Protein AF-A0A9E3N3A8-F1 (afdb_monomer_lite)

Radius of gyration: 22.36 Å; chains: 1; bounding box: 55×58×58 Å

Structure (mmCIF, N/CA/C/O backbone):
data_AF-A0A9E3N3A8-F1
#
_entry.id   AF-A0A9E3N3A8-F1
#
loop_
_atom_site.group_PDB
_atom_site.id
_atom_site.type_symbol
_atom_site.label_atom_id
_atom_site.label_alt_id
_atom_site.label_comp_id
_atom_site.label_asym_id
_atom_site.label_entity_id
_atom_site.label_seq_id
_atom_site.pdbx_PDB_ins_code
_atom_site.Cartn_x
_atom_site.Cartn_y
_atom_site.Cartn_z
_atom_site.occupancy
_atom_site.B_iso_or_equiv
_atom_site.auth_seq_id
_atom_site.auth_comp_id
_atom_site.auth_asym_id
_atom_site.auth_atom_id
_atom_site.pdbx_PDB_model_num
ATOM 1 N N . MET A 1 1 ? 21.321 -15.978 -1.046 1.00 50.78 1 MET A N 1
ATOM 2 C CA . MET A 1 1 ? 19.918 -16.018 -1.535 1.00 50.78 1 MET A CA 1
ATOM 3 C C . MET A 1 1 ? 19.845 -15.495 -2.970 1.00 50.78 1 MET A C 1
ATOM 5 O O . MET A 1 1 ? 20.644 -14.638 -3.327 1.00 50.78 1 MET A O 1
ATOM 9 N N . THR A 1 2 ? 18.936 -16.002 -3.807 1.00 72.50 2 THR A N 1
ATOM 10 C CA . THR A 1 2 ? 18.662 -15.438 -5.145 1.00 72.50 2 THR A CA 1
ATOM 11 C C . THR A 1 2 ? 17.901 -14.118 -5.012 1.00 72.50 2 THR A C 1
ATOM 13 O O . THR A 1 2 ? 16.857 -14.091 -4.368 1.00 72.50 2 THR A O 1
ATOM 16 N N . GLN A 1 3 ? 18.419 -13.035 -5.600 1.00 87.31 3 GLN A N 1
ATOM 17 C CA . GLN A 1 3 ? 17.776 -11.713 -5.573 1.00 87.31 3 GLN A CA 1
ATOM 18 C C . GLN A 1 3 ? 16.392 -11.740 -6.235 1.00 87.31 3 GLN A C 1
ATOM 20 O O . GLN A 1 3 ? 16.243 -12.341 -7.303 1.00 87.31 3 GLN A O 1
ATOM 25 N N . LEU A 1 4 ? 15.413 -11.029 -5.662 1.00 93.56 4 LEU A N 1
ATOM 26 C CA . LEU A 1 4 ? 14.095 -10.867 -6.286 1.00 93.56 4 LEU A CA 1
ATOM 27 C C . LEU A 1 4 ? 14.216 -10.031 -7.564 1.00 93.56 4 LEU A C 1
ATOM 29 O O . LEU A 1 4 ? 14.767 -8.925 -7.548 1.00 93.56 4 LEU A O 1
ATOM 33 N N . LYS A 1 5 ? 13.692 -10.547 -8.676 1.00 98.06 5 LYS A N 1
ATOM 34 C CA . LYS A 1 5 ? 13.793 -9.915 -9.995 1.00 98.06 5 LYS A CA 1
ATOM 35 C C . LYS A 1 5 ? 12.576 -9.033 -10.248 1.00 98.06 5 LYS A C 1
ATOM 37 O O . LYS A 1 5 ? 11.506 -9.521 -10.609 1.00 98.06 5 LYS A O 1
ATOM 42 N N . ILE A 1 6 ? 12.730 -7.731 -10.033 1.00 98.50 6 ILE A N 1
ATOM 43 C CA . ILE A 1 6 ? 11.615 -6.783 -10.032 1.00 98.50 6 ILE A CA 1
ATOM 44 C C . ILE A 1 6 ? 11.605 -5.970 -11.325 1.00 98.50 6 ILE A C 1
ATOM 46 O O . ILE A 1 6 ? 12.605 -5.352 -11.692 1.00 98.50 6 ILE A O 1
ATOM 50 N N . ALA A 1 7 ? 10.453 -5.926 -11.987 1.00 98.56 7 ALA A N 1
ATOM 51 C CA . ALA A 1 7 ? 10.147 -4.957 -13.024 1.00 98.56 7 ALA A CA 1
ATOM 52 C C . ALA A 1 7 ? 9.326 -3.781 -12.478 1.00 98.56 7 ALA A C 1
ATOM 54 O O . ALA A 1 7 ? 8.550 -3.924 -11.531 1.00 98.56 7 ALA A O 1
ATOM 55 N N . VAL A 1 8 ? 9.483 -2.610 -13.098 1.00 98.56 8 VAL A N 1
ATOM 56 C CA . VAL A 1 8 ? 8.758 -1.383 -12.732 1.00 98.56 8 VAL A CA 1
ATOM 57 C C . VAL A 1 8 ? 7.950 -0.874 -13.923 1.00 98.56 8 VAL A C 1
ATOM 59 O O . VAL A 1 8 ? 8.525 -0.543 -14.960 1.00 98.56 8 VAL A O 1
ATOM 62 N N . ALA A 1 9 ? 6.629 -0.756 -13.767 1.00 98.00 9 ALA A N 1
ATOM 63 C CA . ALA A 1 9 ? 5.761 -0.088 -14.736 1.00 98.00 9 ALA A CA 1
ATOM 64 C C . ALA A 1 9 ? 5.678 1.424 -14.484 1.00 98.00 9 ALA A C 1
ATOM 66 O O . ALA A 1 9 ? 5.662 1.894 -13.345 1.00 98.00 9 ALA A O 1
ATOM 67 N N . GLY A 1 10 ? 5.628 2.205 -15.568 1.00 95.94 10 GLY A N 1
ATOM 68 C CA . GLY A 1 10 ? 5.712 3.665 -15.500 1.00 95.94 10 GLY A CA 1
ATOM 69 C C . GLY A 1 10 ? 7.098 4.140 -15.066 1.00 95.94 10 GLY A C 1
ATOM 70 O O . GLY A 1 10 ? 7.209 5.105 -14.305 1.00 95.94 10 GLY A O 1
ATOM 71 N N . ALA A 1 11 ? 8.143 3.449 -15.530 1.00 96.69 11 ALA A N 1
ATOM 72 C CA . ALA A 1 11 ? 9.533 3.619 -15.116 1.00 96.69 11 ALA A CA 1
ATOM 73 C C . ALA A 1 11 ? 10.026 5.073 -15.200 1.00 96.69 11 ALA A C 1
ATOM 75 O O . ALA A 1 11 ? 10.707 5.549 -14.292 1.00 96.69 11 ALA A O 1
ATOM 76 N N . SER A 1 12 ? 9.639 5.824 -16.238 1.00 94.81 12 SER A N 1
ATOM 77 C CA . SER A 1 12 ? 10.071 7.220 -16.384 1.00 94.81 12 SER A CA 1
ATOM 78 C C . SER A 1 12 ? 9.296 8.210 -15.503 1.00 94.81 12 SER A C 1
ATOM 80 O O . SER A 1 12 ? 9.700 9.373 -15.376 1.00 94.81 12 SER A O 1
ATOM 82 N N . GLY A 1 13 ? 8.196 7.766 -14.887 1.00 91.56 13 GLY A N 1
ATOM 83 C CA . GLY A 1 13 ? 7.333 8.557 -14.020 1.00 91.56 13 GLY A CA 1
ATOM 84 C C . GLY A 1 13 ? 7.936 8.840 -12.641 1.00 91.56 13 GLY A C 1
ATOM 85 O O . GLY A 1 13 ? 8.972 8.310 -12.252 1.00 91.56 13 GLY A O 1
ATOM 86 N N . ARG A 1 14 ? 7.253 9.685 -11.856 1.00 88.44 14 ARG A N 1
ATOM 87 C CA . ARG A 1 14 ? 7.725 10.096 -10.518 1.00 88.44 14 ARG A CA 1
ATOM 88 C C . ARG A 1 14 ? 7.905 8.913 -9.565 1.00 88.44 14 ARG A C 1
ATOM 90 O O . ARG A 1 14 ? 8.910 8.869 -8.874 1.00 88.44 14 ARG A O 1
ATOM 97 N N . MET A 1 15 ? 6.942 7.988 -9.520 1.00 89.75 15 MET A N 1
ATOM 98 C CA . MET A 1 15 ? 7.052 6.781 -8.692 1.00 89.75 15 MET A CA 1
ATOM 99 C C . MET A 1 15 ? 8.038 5.770 -9.275 1.00 89.75 15 MET A C 1
ATOM 101 O O . MET A 1 15 ? 8.838 5.233 -8.518 1.00 89.75 15 MET A O 1
ATOM 105 N N . GLY A 1 16 ? 8.039 5.570 -10.598 1.00 94.69 16 GLY A N 1
ATOM 106 C CA . GLY A 1 16 ? 8.956 4.641 -11.261 1.00 94.69 16 GLY A CA 1
ATOM 107 C C . GLY A 1 16 ? 10.425 4.937 -10.955 1.00 94.69 16 GLY A C 1
ATOM 108 O O . GLY A 1 16 ? 11.158 4.046 -10.543 1.00 94.69 16 GLY A O 1
ATOM 109 N N . ARG A 1 17 ? 10.825 6.211 -11.021 1.00 94.56 17 ARG A N 1
ATOM 110 C CA . ARG A 1 17 ? 12.183 6.653 -10.663 1.00 94.56 17 ARG A CA 1
ATOM 111 C C . ARG A 1 17 ? 12.557 6.339 -9.212 1.00 94.56 17 ARG A C 1
ATOM 113 O O . ARG A 1 17 ? 13.635 5.815 -8.965 1.00 94.56 17 ARG A O 1
ATOM 120 N N . MET A 1 18 ? 11.652 6.602 -8.267 1.00 91.06 18 MET A N 1
ATOM 121 C CA . MET A 1 18 ? 11.883 6.302 -6.845 1.00 91.06 18 MET A CA 1
ATOM 122 C C . MET A 1 18 ? 12.000 4.796 -6.594 1.00 91.06 18 MET A C 1
ATOM 124 O O . MET A 1 18 ? 12.796 4.372 -5.763 1.00 91.06 18 MET A O 1
ATOM 128 N N . LEU A 1 19 ? 11.218 3.983 -7.310 1.00 95.25 19 LEU A N 1
ATOM 129 C CA . LEU A 1 19 ? 11.307 2.525 -7.241 1.00 95.25 19 LEU A CA 1
ATOM 130 C C . LEU A 1 19 ? 12.643 2.027 -7.790 1.00 95.25 19 LEU A C 1
ATOM 132 O O . LEU A 1 19 ? 13.279 1.202 -7.149 1.00 95.25 19 LEU A O 1
ATOM 136 N N . ILE A 1 20 ? 13.095 2.558 -8.928 1.00 96.44 20 ILE A N 1
ATOM 137 C CA . ILE A 1 20 ? 14.390 2.204 -9.525 1.00 96.44 20 ILE A CA 1
ATOM 138 C C . ILE A 1 20 ? 15.541 2.541 -8.569 1.00 96.44 20 ILE A C 1
ATOM 140 O O . ILE A 1 20 ? 16.404 1.696 -8.344 1.00 96.44 20 ILE A O 1
ATOM 144 N N . GLU A 1 21 ? 15.531 3.725 -7.952 1.00 91.81 21 GLU A N 1
ATOM 145 C CA . GLU A 1 21 ? 16.520 4.097 -6.930 1.00 91.81 21 GLU A CA 1
ATOM 146 C C . GLU A 1 21 ? 16.463 3.172 -5.706 1.00 91.81 21 GLU A C 1
ATOM 148 O O . GLU A 1 21 ? 17.500 2.721 -5.223 1.00 91.81 21 GLU A O 1
ATOM 153 N N . ALA A 1 22 ? 15.261 2.849 -5.216 1.00 86.75 22 ALA A N 1
ATOM 154 C CA . ALA A 1 22 ? 15.091 1.966 -4.065 1.00 86.75 22 ALA A CA 1
ATOM 155 C C . ALA A 1 22 ? 15.568 0.532 -4.350 1.00 86.75 22 ALA A C 1
ATOM 157 O O . ALA A 1 22 ? 16.184 -0.081 -3.481 1.00 86.75 22 ALA A O 1
ATOM 158 N N . ILE A 1 23 ? 15.312 0.018 -5.558 1.00 93.75 23 ILE A N 1
ATOM 159 C CA . ILE A 1 23 ? 15.795 -1.287 -6.023 1.00 93.75 23 ILE A CA 1
ATOM 160 C C . ILE A 1 23 ? 17.323 -1.276 -6.115 1.00 93.75 23 ILE A C 1
ATOM 162 O O . ILE A 1 23 ? 17.963 -2.189 -5.610 1.00 93.75 23 ILE A O 1
ATOM 166 N N . ALA A 1 24 ? 17.919 -0.231 -6.699 1.00 90.94 24 ALA A N 1
ATOM 167 C CA . ALA A 1 24 ? 19.374 -0.109 -6.806 1.00 90.94 24 ALA A CA 1
ATOM 168 C C . ALA A 1 24 ? 20.076 -0.043 -5.435 1.00 90.94 24 ALA A C 1
ATOM 170 O O . ALA A 1 24 ? 21.212 -0.490 -5.299 1.00 90.94 24 ALA A O 1
ATOM 171 N N . ALA A 1 25 ? 19.402 0.498 -4.417 1.00 84.88 25 ALA A N 1
ATOM 172 C CA . ALA A 1 25 ? 19.915 0.606 -3.053 1.00 84.88 25 ALA A CA 1
ATOM 173 C C . ALA A 1 25 ? 19.667 -0.642 -2.177 1.00 84.88 25 ALA A C 1
ATOM 175 O O . ALA A 1 25 ? 20.071 -0.659 -1.011 1.00 84.88 25 ALA A O 1
ATOM 176 N N . ALA A 1 26 ? 18.973 -1.667 -2.679 1.00 78.06 26 ALA A N 1
ATOM 177 C CA . ALA A 1 26 ? 18.597 -2.847 -1.906 1.00 78.06 26 ALA A CA 1
ATOM 178 C C . ALA A 1 26 ? 19.354 -4.098 -2.404 1.00 78.06 26 ALA A C 1
ATOM 180 O O . ALA A 1 26 ? 19.236 -4.455 -3.571 1.00 78.06 26 ALA A O 1
ATOM 181 N N . PRO A 1 27 ? 20.136 -4.781 -1.543 1.00 81.62 27 PRO A N 1
ATOM 182 C CA . PRO A 1 27 ? 21.031 -5.864 -1.973 1.00 81.62 27 PRO A CA 1
ATOM 183 C C . PRO A 1 27 ? 20.304 -7.173 -2.312 1.00 81.62 27 PRO A C 1
ATOM 185 O O . PRO A 1 27 ? 20.856 -8.034 -2.992 1.00 81.62 27 PRO A O 1
ATOM 188 N N . ASP A 1 28 ? 19.076 -7.336 -1.832 1.00 79.19 28 ASP A N 1
ATOM 189 C CA . ASP A 1 28 ? 18.259 -8.546 -1.928 1.00 79.19 28 ASP A CA 1
ATOM 190 C C . ASP A 1 28 ? 17.298 -8.543 -3.130 1.00 79.19 28 ASP A C 1
ATOM 192 O O . ASP A 1 28 ? 16.595 -9.522 -3.384 1.00 79.19 28 ASP A O 1
ATOM 196 N N . VAL A 1 29 ? 17.287 -7.458 -3.904 1.00 91.06 29 VAL A N 1
ATOM 197 C CA . VAL A 1 29 ? 16.459 -7.290 -5.100 1.00 91.06 29 VAL A CA 1
ATOM 198 C C . VAL A 1 29 ? 17.313 -6.774 -6.255 1.00 91.06 29 VAL A C 1
ATOM 200 O O . VAL A 1 29 ? 18.379 -6.200 -6.052 1.00 91.06 29 VAL A O 1
ATOM 203 N N . ARG A 1 30 ? 16.847 -6.955 -7.490 1.00 96.12 30 ARG A N 1
ATOM 204 C CA . ARG A 1 30 ? 17.456 -6.328 -8.667 1.00 96.12 30 ARG A CA 1
ATOM 205 C C . ARG A 1 30 ? 16.409 -5.868 -9.660 1.00 96.12 30 ARG A C 1
ATOM 207 O O . ARG A 1 30 ? 15.344 -6.475 -9.781 1.00 96.12 30 ARG A O 1
ATOM 214 N N . LEU A 1 31 ? 16.745 -4.824 -10.414 1.00 98.06 31 LEU A N 1
ATOM 215 C CA . LEU A 1 31 ? 15.921 -4.373 -11.526 1.00 98.06 31 LEU A CA 1
ATOM 216 C C . LEU A 1 31 ? 16.082 -5.379 -12.671 1.00 98.06 31 LEU A C 1
ATOM 218 O O . LEU A 1 31 ? 17.182 -5.571 -13.183 1.00 98.06 31 LEU A O 1
ATOM 222 N N . ALA A 1 32 ? 14.996 -6.048 -13.035 1.00 98.00 32 ALA A N 1
ATOM 223 C CA . ALA A 1 32 ? 14.958 -7.031 -14.116 1.00 98.00 32 ALA A CA 1
ATOM 224 C C . ALA A 1 32 ? 14.217 -6.514 -15.354 1.00 98.00 32 ALA A C 1
ATOM 226 O O . ALA A 1 32 ? 14.394 -7.042 -16.448 1.00 98.00 32 ALA A O 1
ATOM 227 N N . GLY A 1 33 ? 13.411 -5.465 -15.186 1.00 98.25 33 GLY A N 1
ATOM 228 C CA . GLY A 1 33 ? 12.572 -4.920 -16.240 1.00 98.25 33 GLY A CA 1
ATOM 229 C C . GLY A 1 33 ? 12.142 -3.485 -15.968 1.00 98.25 33 GLY A C 1
ATOM 230 O O . GLY A 1 33 ? 12.022 -3.054 -14.821 1.00 98.25 33 GLY A O 1
ATOM 231 N N . ALA A 1 34 ? 11.896 -2.726 -17.028 1.00 98.38 34 ALA A N 1
ATOM 232 C CA . ALA A 1 34 ? 11.365 -1.375 -16.932 1.00 98.38 34 ALA A CA 1
ATOM 233 C C . ALA A 1 34 ? 10.379 -1.148 -18.076 1.00 98.38 34 ALA A C 1
ATOM 235 O O . ALA A 1 34 ? 10.730 -1.315 -19.244 1.00 98.38 34 ALA A O 1
ATOM 236 N N . LEU A 1 35 ? 9.152 -0.769 -17.731 1.00 98.44 35 LEU A N 1
ATOM 237 C CA . LEU A 1 35 ? 8.061 -0.563 -18.673 1.00 98.44 35 LEU A CA 1
ATOM 238 C C . LEU A 1 35 ? 7.601 0.892 -18.673 1.00 98.44 35 LEU A C 1
ATOM 240 O O . LEU A 1 35 ? 7.482 1.530 -17.624 1.00 98.44 35 LEU A O 1
ATOM 244 N N . ASP A 1 36 ? 7.273 1.404 -19.850 1.00 97.38 36 ASP A N 1
ATOM 245 C CA . ASP A 1 36 ? 6.537 2.651 -20.016 1.00 97.38 36 ASP A CA 1
ATOM 246 C C . ASP A 1 36 ? 5.582 2.556 -21.211 1.00 97.38 36 ASP A C 1
ATOM 248 O O . ASP A 1 36 ? 5.650 1.626 -22.012 1.00 97.38 36 ASP A O 1
ATOM 252 N N . ARG A 1 37 ? 4.668 3.519 -21.338 1.00 94.38 37 ARG A N 1
ATOM 253 C CA . ARG A 1 37 ? 3.693 3.519 -22.434 1.00 94.38 37 ARG A CA 1
ATOM 254 C C . ARG A 1 37 ? 4.381 3.674 -23.791 1.00 94.38 37 ARG A C 1
ATOM 256 O O . ARG A 1 37 ? 5.370 4.402 -23.922 1.00 94.38 37 ARG A O 1
ATOM 263 N N . GLU A 1 38 ? 3.792 3.073 -24.819 1.00 94.00 38 GLU A N 1
ATOM 264 C CA . GLU A 1 38 ? 4.230 3.275 -26.197 1.00 94.00 38 GLU A CA 1
ATOM 265 C C . GLU A 1 38 ? 4.267 4.774 -26.557 1.00 94.00 38 GLU A C 1
ATOM 267 O O . GLU A 1 38 ? 3.422 5.571 -26.133 1.00 94.00 38 GLU A O 1
ATOM 272 N N . GLY A 1 39 ? 5.301 5.176 -27.299 1.00 92.81 39 GLY A N 1
ATOM 273 C CA . GLY A 1 39 ? 5.532 6.571 -27.680 1.00 92.81 39 GLY A CA 1
ATOM 274 C C . GLY A 1 39 ? 6.090 7.465 -26.565 1.00 92.81 39 GLY A C 1
ATOM 275 O O . GLY A 1 39 ? 6.268 8.663 -26.789 1.00 92.81 39 GLY A O 1
ATOM 276 N N . ASN A 1 40 ? 6.388 6.933 -25.372 1.00 93.94 40 ASN A N 1
ATOM 277 C CA . ASN A 1 40 ? 7.134 7.682 -24.363 1.00 93.94 40 ASN A CA 1
ATOM 278 C C . ASN A 1 40 ? 8.570 7.977 -24.874 1.00 93.94 40 ASN A C 1
ATOM 280 O O . ASN A 1 40 ? 9.245 7.066 -25.350 1.00 93.94 40 ASN A O 1
ATOM 284 N N . PRO A 1 41 ? 9.076 9.223 -24.778 1.00 95.94 41 PRO A N 1
ATOM 285 C CA . PRO A 1 41 ? 10.412 9.581 -25.273 1.00 95.94 41 PRO A CA 1
ATOM 286 C C . PRO A 1 41 ? 11.570 8.861 -24.565 1.00 95.94 41 PRO A C 1
ATOM 288 O O . PRO A 1 41 ? 12.691 8.896 -25.060 1.00 95.94 41 PRO A O 1
ATOM 291 N N . PHE A 1 42 ? 11.319 8.236 -23.412 1.00 95.88 42 PHE A N 1
ATOM 292 C CA . PHE A 1 42 ? 12.311 7.467 -22.665 1.00 95.88 42 PHE A CA 1
ATOM 293 C C . PHE A 1 42 ? 12.386 5.989 -23.092 1.00 95.88 42 PHE A C 1
ATOM 295 O O . PHE A 1 42 ? 13.279 5.282 -22.623 1.00 95.88 42 PHE A O 1
ATOM 302 N N . ILE A 1 43 ? 11.513 5.501 -23.986 1.00 97.69 43 ILE A N 1
ATOM 303 C CA . ILE A 1 43 ? 11.648 4.145 -24.545 1.00 97.69 43 ILE A CA 1
ATOM 304 C C . ILE A 1 43 ? 13.018 3.997 -25.225 1.00 97.69 43 ILE A C 1
ATOM 306 O O . ILE A 1 43 ? 13.436 4.858 -25.998 1.00 97.69 43 ILE A O 1
ATOM 310 N N . GLY A 1 44 ? 13.723 2.902 -24.933 1.00 96.69 44 GLY A N 1
ATOM 311 C CA . GLY A 1 44 ? 15.068 2.635 -25.451 1.00 96.69 44 GLY A CA 1
ATOM 312 C C . GLY A 1 44 ? 16.209 3.259 -24.639 1.00 96.69 44 GLY A C 1
ATOM 313 O O . GLY A 1 44 ? 17.370 2.957 -24.909 1.00 96.69 44 GLY A O 1
ATOM 314 N N . SER A 1 45 ? 15.910 4.090 -23.635 1.00 96.81 45 SER A N 1
ATOM 315 C CA . SER A 1 45 ? 16.912 4.602 -22.691 1.00 96.81 45 SER A CA 1
ATOM 316 C C . SER A 1 45 ? 17.122 3.654 -21.503 1.00 96.81 45 SER A C 1
ATOM 318 O O . SER A 1 45 ? 16.254 2.834 -21.199 1.00 96.81 45 SER A O 1
ATOM 320 N N . ASP A 1 46 ? 18.278 3.750 -20.839 1.00 97.94 46 ASP A N 1
ATOM 321 C CA . ASP A 1 46 ? 18.540 3.013 -19.595 1.00 97.94 46 ASP A CA 1
ATOM 322 C C . ASP A 1 46 ? 17.647 3.544 -18.464 1.00 97.94 46 ASP A C 1
ATOM 324 O O . ASP A 1 46 ? 17.509 4.758 -18.283 1.00 97.94 46 ASP A O 1
ATOM 328 N N . ALA A 1 47 ? 17.059 2.635 -17.689 1.00 96.94 47 ALA A N 1
ATOM 329 C CA . ALA A 1 47 ? 16.128 2.956 -16.618 1.00 96.94 47 ALA A CA 1
ATOM 330 C C . ALA A 1 47 ? 16.747 3.837 -15.517 1.00 96.94 47 ALA A C 1
ATOM 332 O O . ALA A 1 47 ? 16.028 4.624 -14.909 1.00 96.94 47 ALA A O 1
ATOM 333 N N . GLY A 1 48 ? 18.062 3.766 -15.289 1.00 95.25 48 GLY A N 1
ATOM 334 C CA . GLY A 1 48 ? 18.793 4.606 -14.332 1.00 95.25 48 GLY A CA 1
ATOM 335 C C . GLY A 1 48 ? 19.342 5.908 -14.911 1.00 95.25 48 GLY A C 1
ATOM 336 O O . GLY A 1 48 ? 19.883 6.725 -14.166 1.00 95.25 48 GLY A O 1
ATOM 337 N N . ALA A 1 49 ? 19.198 6.160 -16.218 1.00 94.38 49 ALA A N 1
ATOM 338 C CA . ALA A 1 49 ? 19.851 7.301 -16.863 1.00 94.38 49 ALA A CA 1
ATOM 339 C C . ALA A 1 49 ? 19.456 8.654 -16.241 1.00 94.38 49 ALA A C 1
ATOM 341 O O . ALA A 1 49 ? 20.253 9.592 -16.228 1.00 94.38 49 ALA A O 1
ATOM 342 N N . PHE A 1 50 ? 18.245 8.760 -15.682 1.00 92.38 50 PHE A N 1
ATOM 343 C CA . PHE A 1 50 ? 17.764 9.976 -15.020 1.00 92.38 50 PHE A CA 1
ATOM 344 C C . PHE A 1 50 ? 18.553 10.341 -13.750 1.00 92.38 50 PHE A C 1
ATOM 346 O O . PHE A 1 50 ? 18.574 11.517 -13.388 1.00 92.38 50 PHE A O 1
ATOM 353 N N . SER A 1 51 ? 19.169 9.362 -13.079 1.00 89.44 51 SER A N 1
ATOM 354 C CA . SER A 1 51 ? 20.000 9.547 -11.882 1.00 89.44 51 SER A CA 1
ATOM 355 C C . SER A 1 51 ? 21.500 9.516 -12.204 1.00 89.44 51 SER A C 1
ATOM 357 O O . SER A 1 51 ? 22.333 9.553 -11.301 1.00 89.44 51 SER A O 1
ATOM 359 N N . GLY A 1 52 ? 21.862 9.465 -13.493 1.00 90.56 52 GLY A N 1
ATOM 360 C CA . GLY A 1 52 ? 23.250 9.343 -13.939 1.00 90.56 52 GLY A CA 1
ATOM 361 C C . GLY A 1 52 ? 23.857 7.958 -13.693 1.00 90.56 52 GLY A C 1
ATOM 362 O O . GLY A 1 52 ? 25.078 7.821 -13.734 1.00 90.56 52 GLY A O 1
ATOM 363 N N . GLN A 1 53 ? 23.027 6.944 -13.438 1.00 88.31 53 GLN A N 1
ATOM 364 C CA . GLN A 1 53 ? 23.451 5.559 -13.243 1.00 88.31 53 GLN A CA 1
ATOM 365 C C . GLN A 1 53 ? 23.087 4.709 -14.464 1.00 88.31 53 GLN A C 1
ATOM 367 O O . GLN A 1 53 ? 22.116 4.988 -15.164 1.00 88.31 53 GLN A O 1
ATOM 372 N N . LEU A 1 54 ? 23.868 3.662 -14.726 1.00 91.75 54 LEU A N 1
ATOM 373 C CA . LEU A 1 54 ? 23.529 2.646 -15.720 1.00 91.75 54 LEU A CA 1
ATOM 374 C C . LEU A 1 54 ? 23.081 1.389 -14.989 1.00 91.75 54 LEU A C 1
ATOM 376 O O . LEU A 1 54 ? 23.868 0.765 -14.280 1.00 91.75 54 LEU A O 1
ATOM 380 N N . THR A 1 55 ? 21.813 1.040 -15.164 1.00 93.94 55 THR A N 1
ATOM 381 C CA . THR A 1 55 ? 21.219 -0.177 -14.598 1.00 93.94 55 THR A CA 1
ATOM 382 C C . THR A 1 55 ? 21.443 -1.390 -15.496 1.00 93.94 55 THR A C 1
ATOM 384 O O . THR A 1 55 ? 21.347 -2.521 -15.030 1.00 93.94 55 THR A O 1
ATOM 387 N N . GLY A 1 56 ? 21.717 -1.167 -16.787 1.00 95.50 56 GLY A N 1
ATOM 388 C CA . GLY A 1 56 ? 21.736 -2.213 -17.808 1.00 95.50 56 GLY A CA 1
ATOM 389 C C . GLY A 1 56 ? 20.337 -2.652 -18.249 1.00 95.50 56 GLY A C 1
ATOM 390 O O . GLY A 1 56 ? 20.219 -3.517 -19.116 1.00 95.50 56 GLY A O 1
ATOM 391 N N . VAL A 1 57 ? 19.279 -2.054 -17.692 1.00 97.69 57 VAL A N 1
ATOM 392 C CA . VAL A 1 57 ? 17.883 -2.343 -18.023 1.00 97.69 57 VAL A CA 1
ATOM 393 C C . VAL A 1 57 ? 17.344 -1.223 -18.899 1.00 97.69 57 VAL A C 1
ATOM 395 O O . VAL A 1 57 ? 17.299 -0.061 -18.500 1.00 97.69 57 VAL A O 1
ATOM 398 N N . VAL A 1 58 ? 16.919 -1.573 -20.109 1.00 97.94 58 VAL A N 1
ATOM 399 C CA . VAL A 1 58 ? 16.361 -0.623 -21.076 1.00 97.94 58 VAL A CA 1
ATOM 400 C C . VAL A 1 58 ? 14.854 -0.513 -20.876 1.00 97.94 58 VAL A C 1
ATOM 402 O O . VAL A 1 58 ? 14.176 -1.534 -20.789 1.00 97.94 58 VAL A O 1
ATOM 405 N N . ILE A 1 59 ? 14.322 0.709 -20.869 1.00 98.25 59 ILE A N 1
ATOM 406 C CA . ILE A 1 59 ? 12.878 0.948 -20.789 1.00 98.25 59 ILE A CA 1
ATOM 407 C C . ILE A 1 59 ? 12.200 0.453 -22.078 1.00 98.25 59 ILE A C 1
ATOM 409 O O . ILE A 1 59 ? 12.520 0.919 -23.176 1.00 98.25 59 ILE A O 1
ATOM 413 N N . GLN A 1 60 ? 11.248 -0.470 -21.934 1.00 98.25 60 GLN A N 1
ATOM 414 C CA . GLN A 1 60 ? 10.470 -1.081 -23.016 1.00 98.25 60 GLN A CA 1
ATOM 415 C C . GLN A 1 60 ? 9.003 -0.637 -22.969 1.00 98.25 60 GLN A C 1
ATOM 417 O O . GLN A 1 60 ? 8.489 -0.267 -21.919 1.00 98.25 60 GLN A O 1
ATOM 422 N N . SER A 1 61 ? 8.312 -0.709 -24.106 1.00 96.94 61 SER A N 1
ATOM 423 C CA . SER A 1 61 ? 6.841 -0.645 -24.165 1.00 96.94 61 SER A CA 1
ATOM 424 C C . SER A 1 61 ? 6.196 -2.009 -24.414 1.00 96.94 61 SER A C 1
ATOM 426 O O . SER A 1 61 ? 4.981 -2.143 -24.360 1.00 96.94 61 SER A O 1
ATOM 428 N N . ASP A 1 62 ? 7.016 -3.009 -24.723 1.00 97.44 62 ASP A N 1
ATOM 429 C CA . ASP A 1 62 ? 6.622 -4.372 -25.047 1.00 97.44 62 ASP A CA 1
ATOM 430 C C . ASP A 1 62 ? 6.762 -5.247 -23.795 1.00 97.44 62 ASP A C 1
ATOM 432 O O . ASP A 1 62 ? 7.824 -5.247 -23.162 1.00 97.44 62 ASP A O 1
ATOM 436 N N . LEU A 1 63 ? 5.687 -5.946 -23.414 1.00 97.81 63 LEU A N 1
ATOM 437 C CA . LEU A 1 63 ? 5.646 -6.735 -22.179 1.00 97.81 63 LEU A CA 1
ATOM 438 C C . LEU A 1 63 ? 6.573 -7.948 -22.242 1.00 97.81 63 LEU A C 1
ATOM 440 O O . LEU A 1 63 ? 7.277 -8.200 -21.266 1.00 97.81 63 LEU A O 1
ATOM 444 N N . ASP A 1 64 ? 6.648 -8.628 -23.391 1.00 97.56 64 ASP A N 1
ATOM 445 C CA . ASP A 1 64 ? 7.527 -9.787 -23.576 1.00 97.56 64 ASP A CA 1
ATOM 446 C C . ASP A 1 64 ? 8.988 -9.407 -23.319 1.00 97.56 64 ASP A C 1
ATOM 448 O O . ASP A 1 64 ? 9.712 -10.121 -22.629 1.00 97.56 64 ASP A O 1
ATOM 452 N N . LYS A 1 65 ? 9.426 -8.244 -23.812 1.00 96.75 65 LYS A N 1
ATOM 453 C CA . LYS A 1 65 ? 10.784 -7.731 -23.574 1.00 96.75 65 LYS A CA 1
ATOM 454 C C . LYS A 1 65 ? 10.964 -7.160 -22.176 1.00 96.75 65 LYS A C 1
ATOM 456 O O . LYS A 1 65 ? 11.997 -7.392 -21.553 1.00 96.75 65 LYS A O 1
ATOM 461 N N . GLY A 1 66 ? 10.007 -6.363 -21.709 1.00 96.31 66 GLY A N 1
ATOM 462 C CA . GLY A 1 66 ? 10.114 -5.640 -20.445 1.00 96.31 66 GLY A CA 1
ATOM 463 C C . GLY A 1 66 ? 9.970 -6.531 -19.214 1.00 96.31 66 GLY A C 1
ATOM 464 O O . GLY A 1 66 ? 10.415 -6.128 -18.144 1.00 96.31 66 GLY A O 1
ATOM 465 N N . LEU A 1 67 ? 9.381 -7.722 -19.358 1.00 97.94 67 LEU A N 1
ATOM 466 C CA . LEU A 1 67 ? 9.134 -8.673 -18.271 1.00 97.94 67 LEU A CA 1
ATOM 467 C C . LEU A 1 67 ? 9.842 -10.023 -18.461 1.00 97.94 67 LEU A C 1
ATOM 469 O O . LEU A 1 67 ? 9.654 -10.910 -17.636 1.00 97.94 67 LEU A O 1
ATOM 473 N N . ALA A 1 68 ? 10.680 -10.177 -19.495 1.00 95.75 68 ALA A N 1
ATOM 474 C CA . ALA A 1 68 ? 11.329 -11.444 -19.862 1.00 95.75 68 ALA A CA 1
ATOM 475 C C . ALA A 1 68 ? 12.043 -12.166 -18.702 1.00 95.75 68 ALA A C 1
ATOM 477 O O . ALA A 1 68 ? 12.094 -13.393 -18.675 1.00 95.75 68 ALA A O 1
ATOM 478 N N . ASP A 1 69 ? 12.625 -11.406 -17.771 1.00 95.81 69 ASP A N 1
ATOM 479 C CA . ASP A 1 69 ? 13.381 -11.924 -16.623 1.00 95.81 69 ASP A CA 1
ATOM 480 C C . ASP A 1 69 ? 12.771 -11.503 -15.272 1.00 95.81 69 ASP A C 1
ATOM 482 O O . ASP A 1 69 ? 13.412 -11.631 -14.231 1.00 95.81 69 ASP A O 1
ATOM 486 N N . ALA A 1 70 ? 11.547 -10.972 -15.263 1.00 98.00 70 ALA A N 1
ATOM 487 C CA . ALA A 1 70 ? 10.911 -10.462 -14.054 1.00 98.00 70 ALA A CA 1
ATOM 488 C C . ALA A 1 70 ? 10.082 -11.543 -13.347 1.00 98.00 70 ALA A C 1
ATOM 490 O O . ALA A 1 70 ? 9.257 -12.202 -13.971 1.00 98.00 70 ALA A O 1
ATOM 491 N N . ASP A 1 71 ? 10.250 -11.661 -12.029 1.00 97.94 71 ASP A N 1
ATOM 492 C CA . ASP A 1 71 ? 9.367 -12.466 -11.169 1.00 97.94 71 ASP A CA 1
ATOM 493 C C . ASP A 1 71 ? 8.251 -11.599 -10.558 1.00 97.94 71 ASP A C 1
ATOM 495 O O . ASP A 1 71 ? 7.195 -12.103 -10.172 1.00 97.94 71 ASP A O 1
ATOM 499 N N . TYR A 1 72 ? 8.478 -10.281 -10.483 1.00 98.62 72 TYR A N 1
ATOM 500 C CA . TYR A 1 72 ? 7.559 -9.305 -9.902 1.00 98.62 72 TYR A CA 1
ATOM 501 C C . TYR A 1 72 ? 7.374 -8.104 -10.819 1.00 98.62 72 TYR A C 1
ATOM 503 O O . TYR A 1 72 ? 8.329 -7.646 -11.445 1.00 98.62 72 TYR A O 1
ATOM 511 N N . LEU A 1 73 ? 6.181 -7.518 -10.802 1.00 98.62 73 LEU A N 1
ATOM 512 C CA . LEU A 1 73 ? 5.901 -6.211 -11.382 1.00 98.62 73 LEU A CA 1
ATOM 513 C C . LEU A 1 73 ? 5.352 -5.262 -10.313 1.00 98.62 73 LEU A C 1
ATOM 515 O O . LEU A 1 73 ? 4.300 -5.516 -9.727 1.00 98.62 73 LEU A O 1
ATOM 519 N N . ILE A 1 74 ? 6.047 -4.146 -10.088 1.00 98.50 74 ILE A N 1
ATOM 520 C CA . ILE A 1 74 ? 5.534 -3.028 -9.293 1.00 98.50 74 ILE A CA 1
ATOM 521 C C . ILE A 1 74 ? 4.881 -2.014 -10.237 1.00 98.50 74 ILE A C 1
ATOM 523 O O . ILE A 1 74 ? 5.538 -1.480 -11.135 1.00 98.50 74 ILE A O 1
ATOM 527 N N . ASP A 1 75 ? 3.598 -1.727 -10.016 1.00 97.44 75 ASP A N 1
ATOM 528 C CA . ASP A 1 75 ? 2.777 -0.908 -10.906 1.00 97.44 75 ASP A CA 1
ATOM 529 C C . ASP A 1 75 ? 2.117 0.276 -10.178 1.00 97.44 75 ASP A C 1
ATOM 531 O O . ASP A 1 75 ? 1.234 0.113 -9.335 1.00 97.44 75 ASP A O 1
ATOM 535 N N . PHE A 1 76 ? 2.556 1.486 -10.543 1.00 92.50 76 PHE A N 1
ATOM 536 C CA . PHE A 1 76 ? 1.981 2.773 -10.134 1.00 92.50 76 PHE A CA 1
ATOM 537 C C . PHE A 1 76 ? 1.643 3.619 -11.368 1.00 92.50 76 PHE A C 1
ATOM 539 O O . PHE A 1 76 ? 2.150 4.735 -11.542 1.00 92.50 76 PHE A O 1
ATOM 546 N N . THR A 1 77 ? 0.830 3.066 -12.264 1.00 92.62 77 THR A N 1
ATOM 547 C CA . THR A 1 77 ? 0.460 3.703 -13.530 1.00 92.62 77 THR A CA 1
ATOM 548 C C . THR A 1 77 ? -0.973 4.240 -13.512 1.00 92.62 77 THR A C 1
ATOM 550 O O . THR A 1 77 ? -1.269 5.210 -12.810 1.00 92.62 77 THR A O 1
ATOM 553 N N . ARG A 1 78 ? -1.850 3.677 -14.343 1.00 91.44 78 ARG A N 1
ATOM 554 C CA . ARG A 1 78 ? -3.255 4.047 -14.516 1.00 91.44 78 ARG A CA 1
ATOM 555 C C . ARG A 1 78 ? -4.087 2.775 -14.647 1.00 91.44 78 ARG A C 1
ATOM 557 O O . ARG A 1 78 ? -3.539 1.785 -15.136 1.00 91.44 78 ARG A O 1
ATOM 564 N N . PRO A 1 79 ? -5.376 2.794 -14.262 1.00 92.81 79 PRO A N 1
ATOM 565 C CA . PRO A 1 79 ? -6.214 1.600 -14.272 1.00 92.81 79 PRO A CA 1
ATOM 566 C C . PRO A 1 79 ? -6.153 0.816 -15.585 1.00 92.81 79 PRO A C 1
ATOM 568 O O . PRO A 1 79 ? -5.928 -0.389 -15.568 1.00 92.81 79 PRO A O 1
ATOM 571 N N . GLU A 1 80 ? -6.253 1.501 -16.724 1.00 93.19 80 GLU A N 1
ATOM 572 C CA . GLU A 1 80 ? -6.212 0.884 -18.049 1.00 93.19 80 GLU A CA 1
ATOM 573 C C . GLU A 1 80 ? -4.885 0.168 -18.350 1.00 93.19 80 GLU A C 1
ATOM 575 O O . GLU A 1 80 ? -4.888 -0.925 -18.911 1.00 93.19 80 GLU A O 1
ATOM 580 N N . GLY A 1 81 ? -3.755 0.750 -17.936 1.00 94.94 81 GLY A N 1
ATOM 581 C CA . GLY A 1 81 ? -2.433 0.144 -18.107 1.00 94.94 81 GLY A CA 1
ATOM 582 C C . GLY A 1 81 ? -2.245 -1.047 -17.175 1.00 94.94 81 GLY A C 1
ATOM 583 O O . GLY A 1 81 ? -1.827 -2.116 -17.612 1.00 94.94 81 GLY A O 1
ATOM 584 N N . THR A 1 82 ? -2.638 -0.895 -15.910 1.00 97.50 82 THR A N 1
ATOM 585 C CA . THR A 1 82 ? -2.547 -1.975 -14.929 1.00 97.50 82 THR A CA 1
ATOM 586 C C . THR A 1 82 ? -3.385 -3.183 -15.315 1.00 97.50 82 THR A C 1
ATOM 588 O O . THR A 1 82 ? -2.904 -4.294 -15.150 1.00 97.50 82 THR A O 1
ATOM 591 N N . LEU A 1 83 ? -4.592 -3.016 -15.864 1.00 97.62 83 LEU A N 1
ATOM 592 C CA . LEU A 1 83 ? -5.397 -4.162 -16.308 1.00 97.62 83 LEU A CA 1
ATOM 593 C C . LEU A 1 83 ? -4.738 -4.930 -17.464 1.00 97.62 83 LEU A C 1
ATOM 595 O O . LEU A 1 83 ? -4.833 -6.154 -17.510 1.00 97.62 83 LEU A O 1
ATOM 599 N N . HIS A 1 84 ? -4.021 -4.237 -18.353 1.00 97.12 84 HIS A N 1
ATOM 600 C CA . HIS A 1 84 ? -3.240 -4.893 -19.401 1.00 97.12 84 HIS A CA 1
ATOM 601 C C . HIS A 1 84 ? -2.036 -5.657 -18.828 1.00 97.12 84 HIS A C 1
ATOM 603 O O . HIS A 1 84 ? -1.798 -6.809 -19.191 1.00 97.12 84 HIS A O 1
ATOM 609 N N . HIS A 1 85 ? -1.308 -5.053 -17.882 1.00 98.31 85 HIS A N 1
ATOM 610 C CA . HIS A 1 85 ? -0.221 -5.730 -17.171 1.00 98.31 85 HIS A CA 1
ATOM 611 C C . HIS A 1 85 ? -0.724 -6.943 -16.378 1.00 98.31 85 HIS A C 1
ATOM 613 O O . HIS A 1 85 ? -0.086 -7.990 -16.384 1.00 98.31 85 HIS A O 1
ATOM 619 N N . LEU A 1 86 ? -1.883 -6.809 -15.731 1.00 98.12 86 LEU A N 1
ATOM 620 C CA . LEU A 1 86 ? -2.527 -7.826 -14.907 1.00 98.12 86 LEU A CA 1
ATOM 621 C C . LEU A 1 86 ? -2.805 -9.106 -15.685 1.00 98.12 86 LEU A C 1
ATOM 623 O O . LEU A 1 86 ? -2.476 -10.193 -15.213 1.00 98.12 86 LEU A O 1
ATOM 627 N N . GLU A 1 87 ? -3.380 -8.977 -16.881 1.00 97.75 87 GLU A N 1
ATOM 628 C CA . GLU A 1 87 ? -3.650 -10.116 -17.755 1.00 97.75 87 GLU A CA 1
ATOM 629 C C . GLU A 1 87 ? -2.356 -10.856 -18.119 1.00 97.75 87 GLU A C 1
ATOM 631 O O . GLU A 1 87 ? -2.280 -12.081 -17.988 1.00 97.75 87 GLU A O 1
ATOM 636 N N . TYR A 1 88 ? -1.313 -10.113 -18.500 1.00 98.31 88 TYR A N 1
ATOM 637 C CA . TYR A 1 88 ? -0.017 -10.685 -18.853 1.00 98.31 88 TYR A CA 1
ATOM 638 C C . TYR A 1 88 ? 0.660 -11.363 -17.655 1.00 98.31 88 TYR A C 1
ATOM 640 O O . TYR A 1 88 ? 1.087 -12.515 -17.752 1.00 98.31 88 TYR A O 1
ATOM 648 N N . CYS A 1 89 ? 0.741 -10.677 -16.514 1.00 98.38 89 CYS A N 1
ATOM 649 C CA . CYS A 1 89 ? 1.389 -11.184 -15.309 1.00 98.38 89 CYS A CA 1
ATOM 650 C C . CYS A 1 89 ? 0.696 -12.443 -14.780 1.00 98.38 89 CYS A C 1
ATOM 652 O O . CYS A 1 89 ? 1.371 -13.422 -14.463 1.00 98.38 89 CYS A O 1
ATOM 654 N N . ALA A 1 90 ? -0.640 -12.467 -14.768 1.00 97.69 90 ALA A N 1
ATOM 655 C CA . ALA A 1 90 ? -1.412 -13.640 -14.368 1.00 97.69 90 ALA A CA 1
ATOM 656 C C . ALA A 1 90 ? -1.218 -14.838 -15.314 1.00 97.69 90 ALA A C 1
ATOM 658 O O . ALA A 1 90 ? -1.267 -15.981 -14.866 1.00 97.69 90 ALA A O 1
ATOM 659 N N . ALA A 1 91 ? -0.992 -14.603 -16.611 1.00 97.62 91 ALA A N 1
ATOM 660 C CA . ALA A 1 91 ? -0.716 -15.666 -17.578 1.00 97.62 91 ALA A CA 1
ATOM 661 C C . ALA A 1 91 ? 0.704 -16.251 -17.455 1.00 97.62 91 ALA A C 1
ATOM 663 O O . ALA A 1 91 ? 0.911 -17.416 -17.790 1.00 97.62 91 ALA A O 1
ATOM 664 N N . HIS A 1 92 ? 1.663 -15.462 -16.963 1.00 97.69 92 HIS A N 1
ATOM 665 C CA . HIS A 1 92 ? 3.082 -15.833 -16.889 1.00 97.69 92 HIS A CA 1
ATOM 666 C C . HIS A 1 92 ? 3.579 -16.121 -15.464 1.00 97.69 92 HIS A C 1
ATOM 668 O O . HIS A 1 92 ? 4.762 -16.391 -15.277 1.00 97.69 92 HIS A O 1
ATOM 674 N N . GLY A 1 93 ? 2.698 -16.075 -14.458 1.00 96.56 93 GLY A N 1
ATOM 675 C CA . GLY A 1 93 ? 3.064 -16.311 -13.057 1.00 96.56 93 GLY A CA 1
ATOM 676 C C . GLY A 1 93 ? 3.927 -15.204 -12.444 1.00 96.56 93 GLY A C 1
ATOM 677 O O . GLY A 1 93 ? 4.648 -15.450 -11.480 1.00 96.56 93 GLY A O 1
ATOM 678 N N . ILE A 1 94 ? 3.869 -13.990 -12.999 1.00 98.50 94 ILE A N 1
ATOM 679 C CA . ILE A 1 94 ? 4.570 -12.819 -12.464 1.00 98.50 94 ILE A CA 1
ATOM 680 C C . ILE A 1 94 ? 3.709 -12.235 -11.346 1.00 98.50 94 ILE A C 1
ATOM 682 O O . ILE A 1 94 ? 2.523 -11.952 -11.544 1.00 98.50 94 ILE A O 1
ATOM 686 N N . LYS A 1 95 ? 4.291 -12.061 -10.162 1.00 98.62 95 LYS A N 1
ATOM 687 C CA . LYS A 1 95 ? 3.598 -11.512 -8.989 1.00 98.62 95 LYS A CA 1
ATOM 688 C C . LYS A 1 95 ? 3.453 -10.002 -9.131 1.00 98.62 95 LYS A C 1
ATOM 690 O O . LYS A 1 95 ? 4.322 -9.348 -9.706 1.00 98.62 95 LYS A O 1
ATOM 695 N N . MET A 1 96 ? 2.377 -9.419 -8.613 1.00 98.50 96 MET A N 1
ATOM 696 C CA . MET A 1 96 ? 2.118 -7.987 -8.796 1.00 98.50 96 MET A CA 1
ATOM 697 C C . MET A 1 96 ? 2.005 -7.226 -7.486 1.00 98.50 96 MET A C 1
ATOM 699 O O . MET A 1 96 ? 1.371 -7.678 -6.541 1.00 98.50 96 MET A O 1
ATOM 703 N N . ILE A 1 97 ? 2.577 -6.024 -7.469 1.00 98.31 97 ILE A N 1
ATOM 704 C CA . ILE A 1 97 ? 2.397 -5.026 -6.421 1.00 98.31 97 ILE A CA 1
ATOM 705 C C . ILE A 1 97 ? 1.726 -3.822 -7.080 1.00 98.31 97 ILE A C 1
ATOM 707 O O . ILE A 1 97 ? 2.365 -3.054 -7.800 1.00 98.31 97 ILE A O 1
ATOM 711 N N . ILE A 1 98 ? 0.422 -3.681 -6.865 1.00 97.62 98 ILE A N 1
ATOM 712 C CA . ILE A 1 98 ? -0.426 -2.685 -7.515 1.00 97.62 98 ILE A CA 1
ATOM 713 C C . ILE A 1 98 ? -0.663 -1.525 -6.551 1.00 97.62 98 ILE A C 1
ATOM 715 O O . ILE A 1 98 ? -1.440 -1.633 -5.603 1.00 97.62 98 ILE A O 1
ATOM 719 N N . GLY A 1 99 ? 0.006 -0.405 -6.823 1.00 91.50 99 GLY A N 1
ATOM 720 C CA . GLY A 1 99 ? -0.218 0.887 -6.172 1.00 91.50 99 GLY A CA 1
ATOM 721 C C . GLY A 1 99 ? -1.078 1.855 -6.991 1.00 91.50 99 GLY A C 1
ATOM 722 O O . GLY A 1 99 ? -1.357 2.968 -6.542 1.00 91.50 99 GLY A O 1
ATOM 723 N N . THR A 1 100 ? -1.482 1.463 -8.204 1.00 90.69 100 THR A N 1
ATOM 724 C CA . THR A 1 100 ? -2.439 2.205 -9.032 1.00 90.69 100 THR A CA 1
ATOM 725 C C . THR A 1 100 ? -3.774 2.371 -8.295 1.00 90.69 100 THR A C 1
ATOM 727 O O . THR A 1 100 ? -4.274 1.443 -7.665 1.00 90.69 100 THR A O 1
ATOM 730 N N . THR A 1 101 ? -4.383 3.553 -8.384 1.00 85.38 101 THR A N 1
ATOM 731 C CA . THR A 1 101 ? -5.690 3.863 -7.783 1.00 85.38 101 THR A CA 1
ATOM 732 C C . THR A 1 101 ? -6.723 4.213 -8.856 1.00 85.38 101 THR A C 1
ATOM 734 O O . THR A 1 101 ? -6.374 4.429 -10.016 1.00 85.38 101 THR A O 1
ATOM 737 N N . GLY A 1 102 ? -8.003 4.290 -8.472 1.00 82.06 102 GLY A N 1
ATOM 738 C CA . GLY A 1 102 ? -9.081 4.737 -9.365 1.00 82.06 102 GLY A CA 1
ATOM 739 C C . GLY A 1 102 ? -9.724 3.639 -10.220 1.00 82.06 102 GLY A C 1
ATOM 740 O O . GLY A 1 102 ? -10.286 3.950 -11.264 1.00 82.06 102 GLY A O 1
ATOM 741 N N . PHE A 1 103 ? -9.638 2.373 -9.802 1.00 86.31 103 PHE A N 1
ATOM 742 C CA . PHE A 1 103 ? -10.370 1.275 -10.441 1.00 86.31 103 PHE A CA 1
ATOM 743 C C . PHE A 1 103 ? -11.868 1.345 -10.137 1.00 86.31 103 PHE A C 1
ATOM 745 O O . PHE A 1 103 ? -12.265 1.591 -8.994 1.00 86.31 103 PHE A O 1
ATOM 752 N N . ASP A 1 104 ? -12.679 1.051 -11.149 1.00 85.88 104 ASP A N 1
ATOM 753 C CA . ASP A 1 104 ? -14.097 0.747 -10.995 1.00 85.88 104 ASP A CA 1
ATOM 754 C C . ASP A 1 104 ? -14.303 -0.691 -10.476 1.00 85.88 104 ASP A C 1
ATOM 756 O O . ASP A 1 104 ? -13.352 -1.450 -10.255 1.00 85.88 104 ASP A O 1
ATOM 760 N N . ASP A 1 105 ? -15.558 -1.080 -10.257 1.00 86.19 105 ASP A N 1
ATOM 761 C CA . ASP A 1 105 ? -15.883 -2.411 -9.735 1.00 86.19 105 ASP A CA 1
ATOM 762 C C . ASP A 1 105 ? -15.484 -3.534 -10.695 1.00 86.19 105 ASP A C 1
ATOM 764 O O . ASP A 1 105 ? -15.063 -4.603 -10.247 1.00 86.19 105 ASP A O 1
ATOM 768 N N . ALA A 1 106 ? -15.550 -3.282 -12.005 1.00 94.38 106 ALA A N 1
ATOM 769 C CA . ALA A 1 106 ? -15.096 -4.221 -13.023 1.00 94.38 106 ALA A CA 1
ATOM 770 C C . ALA A 1 106 ? -13.577 -4.440 -12.941 1.00 94.38 106 ALA A C 1
ATOM 772 O O . ALA A 1 106 ? -13.118 -5.582 -12.930 1.00 94.38 106 ALA A O 1
ATOM 773 N N . GLY A 1 107 ? -12.795 -3.367 -12.800 1.00 94.31 107 GLY A N 1
ATOM 774 C CA . GLY A 1 107 ? -11.352 -3.430 -12.600 1.00 94.31 107 GLY A CA 1
ATOM 775 C C . GLY A 1 107 ? -10.975 -4.139 -11.299 1.00 94.31 107 GLY A C 1
ATOM 776 O O . GLY A 1 107 ? -10.121 -5.025 -11.305 1.00 94.31 107 GLY A O 1
ATOM 777 N N . LYS A 1 108 ? -11.664 -3.837 -10.190 1.00 91.25 108 LYS A N 1
ATOM 778 C CA . LYS A 1 108 ? -11.473 -4.552 -8.913 1.00 91.25 108 LYS A CA 1
ATOM 779 C C . LYS A 1 108 ? -11.819 -6.041 -9.036 1.00 91.25 108 LYS A C 1
ATOM 781 O O . LYS A 1 108 ? -11.122 -6.878 -8.466 1.00 91.25 108 LYS A O 1
ATOM 786 N N . ALA A 1 109 ? -12.875 -6.392 -9.771 1.00 94.06 109 ALA A N 1
ATOM 787 C CA . ALA A 1 109 ? -13.240 -7.784 -10.029 1.00 94.06 109 ALA A CA 1
ATOM 788 C C . ALA A 1 109 ? -12.189 -8.510 -10.884 1.00 94.06 109 ALA A C 1
ATOM 790 O O . ALA A 1 109 ? -11.854 -9.654 -10.583 1.00 94.06 109 ALA A O 1
ATOM 791 N N . ALA A 1 110 ? -11.617 -7.841 -11.888 1.00 97.75 110 ALA A N 1
ATOM 792 C CA . ALA A 1 110 ? -10.527 -8.388 -12.691 1.00 97.75 110 ALA A CA 1
ATOM 793 C C . ALA A 1 110 ? -9.273 -8.667 -11.844 1.00 97.75 110 ALA A C 1
ATOM 795 O O . ALA A 1 110 ? -8.693 -9.745 -11.962 1.00 97.75 110 ALA A O 1
ATOM 796 N N . ILE A 1 111 ? -8.900 -7.749 -10.940 1.00 97.50 111 ILE A N 1
ATOM 797 C CA . ILE A 1 111 ? -7.790 -7.946 -9.988 1.00 97.50 111 ILE A CA 1
ATOM 798 C C . ILE A 1 111 ? -8.031 -9.183 -9.116 1.00 97.50 111 ILE A C 1
ATOM 800 O O . ILE A 1 111 ? -7.149 -10.031 -9.004 1.00 97.50 111 ILE A O 1
ATOM 804 N N . ARG A 1 112 ? -9.237 -9.330 -8.550 1.00 96.06 112 ARG A N 1
ATOM 805 C CA . ARG A 1 112 ? -9.600 -10.515 -7.752 1.00 96.06 112 ARG A CA 1
ATOM 806 C C . ARG A 1 112 ? -9.492 -11.810 -8.559 1.00 96.06 112 ARG A C 1
ATOM 808 O O . ARG A 1 112 ? -8.926 -12.771 -8.067 1.00 96.06 112 ARG A O 1
ATOM 815 N N . ALA A 1 113 ? -9.979 -11.827 -9.798 1.00 96.81 113 ALA A N 1
ATOM 816 C CA . ALA A 1 113 ? -9.917 -13.019 -10.646 1.00 96.81 113 ALA A CA 1
ATOM 817 C C . ALA A 1 113 ? -8.479 -13.384 -11.066 1.00 96.81 113 ALA A C 1
ATOM 819 O O . ALA A 1 113 ? -8.145 -14.555 -11.226 1.00 96.81 113 ALA A O 1
ATOM 820 N N . ALA A 1 114 ? -7.609 -12.391 -11.260 1.00 97.88 114 ALA A N 1
ATOM 821 C CA . ALA A 1 114 ? -6.197 -12.621 -11.558 1.00 97.88 114 ALA A CA 1
ATOM 822 C C . ALA A 1 114 ? -5.427 -13.183 -10.350 1.00 97.88 114 ALA A C 1
ATOM 824 O O . ALA A 1 114 ? -4.482 -13.953 -10.532 1.00 97.88 114 ALA A O 1
ATOM 825 N N . ALA A 1 115 ? -5.863 -12.846 -9.134 1.00 95.50 115 ALA A N 1
ATOM 826 C CA . ALA A 1 115 ? -5.267 -13.327 -7.895 1.00 95.50 115 ALA A CA 1
ATOM 827 C C . ALA A 1 115 ? -5.389 -14.852 -7.710 1.00 95.50 115 ALA A C 1
ATOM 829 O O . ALA A 1 115 ? -4.583 -15.449 -7.001 1.00 95.50 115 ALA A O 1
ATOM 830 N N . ASP A 1 116 ? -6.330 -15.503 -8.403 1.00 95.31 116 ASP A N 1
ATOM 831 C CA . ASP A 1 116 ? -6.439 -16.968 -8.445 1.00 95.31 116 ASP A CA 1
ATOM 832 C C . ASP A 1 116 ? -5.281 -17.631 -9.220 1.00 95.31 116 ASP A C 1
ATOM 834 O O . ASP A 1 116 ? -5.081 -18.842 -9.126 1.00 95.31 116 ASP A O 1
ATOM 838 N N . LYS A 1 117 ? -4.528 -16.858 -10.017 1.00 97.62 117 LYS A N 1
ATOM 839 C CA . LYS A 1 117 ? -3.457 -17.352 -10.902 1.00 97.62 117 LYS A CA 1
ATOM 840 C C . LYS A 1 117 ? -2.060 -16.891 -10.501 1.00 97.62 117 LYS A C 1
ATOM 842 O O . LYS A 1 117 ? -1.089 -17.568 -10.823 1.00 97.62 117 LYS A O 1
ATOM 847 N N . THR A 1 118 ? -1.948 -15.743 -9.840 1.00 97.81 118 THR A N 1
ATOM 848 C CA . THR A 1 118 ? -0.677 -15.180 -9.365 1.00 97.81 118 THR A CA 1
ATOM 849 C C . THR A 1 118 ? -0.898 -14.423 -8.062 1.00 97.81 118 THR A C 1
ATOM 851 O O . THR A 1 118 ? -2.016 -14.009 -7.766 1.00 97.81 118 THR A O 1
ATOM 854 N N . ALA A 1 119 ? 0.148 -14.248 -7.260 1.00 97.81 119 ALA A N 1
ATOM 855 C CA . ALA A 1 119 ? 0.050 -13.482 -6.026 1.00 97.81 119 ALA A CA 1
ATOM 856 C C . ALA A 1 119 ? 0.043 -11.976 -6.329 1.00 97.81 119 ALA A C 1
ATOM 858 O O . ALA A 1 119 ? 0.907 -11.462 -7.048 1.00 97.81 119 ALA A O 1
ATOM 859 N N . ILE A 1 120 ? -0.938 -11.268 -5.776 1.00 98.50 120 ILE A N 1
ATOM 860 C CA . ILE A 1 120 ? -1.155 -9.842 -6.001 1.00 98.50 120 ILE A CA 1
ATOM 861 C C . ILE A 1 120 ? -1.267 -9.149 -4.655 1.00 98.50 120 ILE A C 1
ATOM 863 O O . ILE A 1 120 ? -2.135 -9.483 -3.855 1.00 98.50 120 ILE A O 1
ATOM 867 N N . LEU A 1 121 ? -0.441 -8.133 -4.440 1.00 96.62 121 LEU A N 1
ATOM 868 C CA . LEU A 1 121 ? -0.662 -7.150 -3.395 1.00 96.62 121 LEU A CA 1
ATOM 869 C C . LEU A 1 121 ? -1.293 -5.903 -4.007 1.00 96.62 121 LEU A C 1
ATOM 871 O O . LEU A 1 121 ? -0.709 -5.284 -4.897 1.00 96.62 121 LEU A O 1
ATOM 875 N N . PHE A 1 122 ? -2.471 -5.518 -3.531 1.00 94.75 122 PHE A N 1
ATOM 876 C CA . PHE A 1 122 ? -3.208 -4.358 -4.012 1.00 94.75 122 PHE A CA 1
ATOM 877 C C . PHE A 1 122 ? -3.509 -3.407 -2.858 1.00 94.75 122 PHE A C 1
ATOM 879 O O . PHE A 1 122 ? -4.301 -3.714 -1.971 1.00 94.75 122 PHE A O 1
ATOM 886 N N . ALA A 1 123 ? -2.897 -2.224 -2.885 1.00 86.62 123 ALA A N 1
ATOM 887 C CA . ALA A 1 123 ? -3.137 -1.204 -1.874 1.00 86.62 123 ALA A CA 1
ATOM 888 C C . ALA A 1 123 ? -3.091 0.200 -2.490 1.00 86.62 123 ALA A C 1
ATOM 890 O O . ALA A 1 123 ? -2.181 0.506 -3.262 1.00 86.62 123 ALA A O 1
ATOM 891 N N . PRO A 1 124 ? -4.004 1.115 -2.107 1.00 74.94 124 PRO A N 1
ATOM 892 C CA . PRO A 1 124 ? -3.990 2.489 -2.610 1.00 74.94 124 PRO A CA 1
ATOM 893 C C . PRO A 1 124 ? -2.788 3.293 -2.092 1.00 74.94 124 PRO A C 1
ATOM 895 O O . PRO A 1 124 ? -2.529 4.404 -2.560 1.00 74.94 124 PRO A O 1
ATOM 898 N N . ASN A 1 125 ? -2.074 2.757 -1.098 1.00 79.81 125 ASN A N 1
ATOM 899 C CA . ASN A 1 125 ? -0.881 3.355 -0.533 1.00 79.81 125 ASN A CA 1
ATOM 900 C C . ASN A 1 125 ? 0.047 2.284 0.058 1.00 79.81 125 ASN A C 1
ATOM 902 O O . ASN A 1 125 ? -0.353 1.544 0.953 1.00 79.81 125 ASN A O 1
ATOM 906 N N . MET A 1 126 ? 1.301 2.253 -0.397 1.00 82.00 126 MET A N 1
ATOM 907 C CA . MET A 1 126 ? 2.307 1.312 0.110 1.00 82.00 126 MET A CA 1
ATOM 908 C C . MET A 1 126 ? 3.020 1.809 1.379 1.00 82.00 126 MET A C 1
ATOM 910 O O . MET A 1 126 ? 3.815 1.087 1.963 1.00 82.00 126 MET A O 1
ATOM 914 N N . SER A 1 127 ? 2.771 3.041 1.836 1.00 79.75 127 SER A N 1
ATOM 915 C CA . SER A 1 127 ? 3.373 3.553 3.072 1.00 79.75 127 SER A CA 1
ATOM 916 C C . SER A 1 127 ? 2.839 2.792 4.282 1.00 79.75 127 SER A C 1
ATOM 918 O O . SER A 1 127 ? 1.634 2.796 4.542 1.00 79.75 127 SER A O 1
ATOM 920 N N . ILE A 1 128 ? 3.745 2.221 5.077 1.00 69.62 128 ILE A N 1
ATOM 921 C CA . ILE A 1 128 ? 3.419 1.625 6.381 1.00 69.62 128 ILE A CA 1
ATOM 922 C C . ILE A 1 128 ? 2.701 2.652 7.265 1.00 69.62 128 ILE A C 1
ATOM 924 O O . ILE A 1 128 ? 1.646 2.355 7.816 1.00 69.62 128 ILE A O 1
ATOM 928 N N . GLY A 1 129 ? 3.205 3.891 7.324 1.00 70.75 129 GLY A N 1
ATOM 929 C CA . GLY A 1 129 ? 2.615 4.950 8.148 1.00 70.75 129 GLY A CA 1
ATOM 930 C C . GLY A 1 129 ? 1.169 5.281 7.768 1.00 70.75 129 GLY A C 1
ATOM 931 O O . GLY A 1 129 ? 0.350 5.544 8.646 1.00 70.75 129 GLY A O 1
ATOM 932 N N . VAL A 1 130 ? 0.819 5.213 6.479 1.00 79.19 130 VAL A N 1
ATOM 933 C CA . VAL A 1 130 ? -0.574 5.394 6.037 1.00 79.19 130 VAL A CA 1
ATOM 934 C C . VAL A 1 130 ? -1.436 4.218 6.479 1.00 79.19 130 VAL A C 1
ATOM 936 O O . VAL A 1 130 ? -2.523 4.440 6.995 1.00 79.19 130 VAL A O 1
ATOM 939 N N . ASN A 1 131 ? -0.963 2.982 6.327 1.00 70.44 131 ASN A N 1
ATOM 940 C CA . ASN A 1 131 ? -1.736 1.797 6.708 1.00 70.44 131 ASN A CA 1
ATOM 941 C C . ASN A 1 131 ? -1.952 1.698 8.229 1.00 70.44 131 ASN A C 1
ATOM 943 O O . ASN A 1 131 ? -3.069 1.431 8.664 1.00 70.44 131 ASN A O 1
ATOM 947 N N . VAL A 1 132 ? -0.943 2.031 9.042 1.00 69.62 132 VAL A N 1
ATOM 948 C CA . VAL A 1 132 ? -1.102 2.165 10.504 1.00 69.62 132 VAL A CA 1
ATOM 949 C C . VAL A 1 132 ? -2.106 3.269 10.838 1.00 69.62 132 VAL A C 1
ATOM 951 O O . VAL A 1 132 ? -2.982 3.077 11.677 1.00 69.62 132 VAL A O 1
ATOM 954 N N . THR A 1 133 ? -2.037 4.402 10.133 1.00 81.12 133 THR A N 1
ATOM 955 C CA . THR A 1 133 ? -3.015 5.487 10.293 1.00 81.12 133 THR A CA 1
ATOM 956 C C . THR A 1 133 ? -4.437 4.991 10.026 1.00 81.12 133 THR A C 1
ATOM 958 O O . THR A 1 133 ? -5.323 5.285 10.818 1.00 81.12 133 THR A O 1
ATOM 961 N N . MET A 1 134 ? -4.669 4.186 8.980 1.00 82.81 134 MET A N 1
ATOM 962 C CA . MET A 1 134 ? -5.993 3.604 8.709 1.00 82.81 134 MET A CA 1
ATOM 963 C C . MET A 1 134 ? -6.519 2.785 9.895 1.00 82.81 134 MET A C 1
ATOM 965 O O . MET A 1 134 ? -7.681 2.932 10.258 1.00 82.81 134 MET A O 1
ATOM 969 N N . LYS A 1 135 ? -5.672 1.983 10.551 1.00 74.88 135 LYS A N 1
ATOM 970 C CA . LYS A 1 135 ? -6.070 1.226 11.751 1.00 74.88 135 LYS A CA 1
ATOM 971 C C . LYS A 1 135 ? -6.419 2.118 12.935 1.00 74.88 135 LYS A C 1
ATOM 973 O O . LYS A 1 135 ? -7.419 1.876 13.608 1.00 74.88 135 LYS A O 1
ATOM 978 N N . LEU A 1 136 ? -5.645 3.178 13.156 1.00 78.38 136 LEU A N 1
ATOM 979 C CA . LEU A 1 136 ? -5.962 4.163 14.190 1.00 78.38 136 LEU A CA 1
ATOM 980 C C . LEU A 1 136 ? -7.304 4.850 13.914 1.00 78.38 136 LEU A C 1
ATOM 982 O O . LEU A 1 136 ? -8.076 5.061 14.842 1.00 78.38 136 LEU A O 1
ATOM 986 N N . LEU A 1 137 ? -7.602 5.156 12.649 1.00 92.88 137 LEU A N 1
ATOM 987 C CA . LEU A 1 137 ? -8.881 5.739 12.243 1.00 92.88 137 LEU A CA 1
ATOM 988 C C . LEU A 1 137 ? -10.050 4.776 12.437 1.00 92.88 137 LEU A C 1
ATOM 990 O O . LEU A 1 137 ? -11.090 5.200 12.927 1.00 92.88 137 LEU A O 1
ATOM 994 N N . GLU A 1 138 ? -9.877 3.498 12.097 1.00 84.38 138 GLU A N 1
ATOM 995 C CA . GLU A 1 138 ? -10.881 2.455 12.331 1.00 84.38 138 GLU A CA 1
ATOM 996 C C . GLU A 1 138 ? -11.237 2.366 13.825 1.00 84.38 138 GLU A C 1
ATOM 998 O O . GLU A 1 138 ? -12.409 2.384 14.204 1.00 84.38 138 GLU A O 1
ATOM 1003 N N . MET A 1 139 ? -10.216 2.317 14.687 1.00 85.06 139 MET A N 1
ATOM 1004 C CA . MET A 1 139 ? -10.381 2.284 16.141 1.00 85.06 139 MET A CA 1
ATOM 1005 C C . MET A 1 139 ? -11.024 3.571 16.672 1.00 85.06 139 MET A C 1
ATOM 1007 O O . MET A 1 139 ? -11.963 3.508 17.467 1.00 85.06 139 MET A O 1
ATOM 1011 N N . ALA A 1 140 ? -10.538 4.733 16.232 1.00 89.50 140 ALA A N 1
ATOM 1012 C CA . ALA A 1 140 ? -11.063 6.031 16.637 1.00 89.50 140 ALA A CA 1
ATOM 1013 C C . ALA A 1 140 ? -12.537 6.180 16.241 1.00 89.50 140 ALA A C 1
ATOM 1015 O O . ALA A 1 140 ? -13.350 6.559 17.074 1.00 89.50 140 ALA A O 1
ATOM 1016 N N . ALA A 1 141 ? -12.909 5.801 15.016 1.00 92.94 141 ALA A N 1
ATOM 1017 C CA . ALA A 1 141 ? -14.282 5.881 14.529 1.00 92.94 141 ALA A CA 1
ATOM 1018 C C . ALA A 1 141 ? -15.260 5.059 15.379 1.00 92.94 141 ALA A C 1
ATOM 1020 O O . ALA A 1 141 ? -16.330 5.555 15.722 1.00 92.94 141 ALA A O 1
ATOM 1021 N N . LYS A 1 142 ? -14.885 3.839 15.790 1.00 90.12 142 LYS A N 1
ATOM 1022 C CA . LYS A 1 142 ? -15.732 3.006 16.665 1.00 90.12 142 LYS A CA 1
ATOM 1023 C C . LYS A 1 142 ? -15.987 3.674 18.023 1.00 90.12 142 LYS A C 1
ATOM 1025 O O . LYS A 1 142 ? -17.114 3.653 18.514 1.00 90.12 142 LYS A O 1
ATOM 1030 N N . ASN A 1 143 ? -14.955 4.288 18.605 1.00 89.81 143 ASN A N 1
ATOM 1031 C CA . ASN A 1 143 ? -15.016 4.902 19.937 1.00 89.81 143 ASN A CA 1
ATOM 1032 C C . ASN A 1 143 ? -15.611 6.321 19.936 1.00 89.81 143 ASN A C 1
ATOM 1034 O O . ASN A 1 143 ? -16.220 6.730 20.920 1.00 89.81 143 ASN A O 1
ATOM 1038 N N . PHE A 1 144 ? -15.478 7.056 18.832 1.00 91.44 144 PHE A N 1
ATOM 1039 C CA . PHE A 1 144 ? -16.024 8.402 18.635 1.00 91.44 144 PHE A CA 1
ATOM 1040 C C . PHE A 1 144 ? -17.280 8.382 17.747 1.00 91.44 144 PHE A C 1
ATOM 1042 O O . PHE A 1 144 ? -17.510 9.287 16.950 1.00 91.44 144 PHE A O 1
ATOM 1049 N N . SER A 1 145 ? -18.087 7.326 17.856 1.00 86.94 145 SER A N 1
ATOM 1050 C CA . SER A 1 145 ? -19.258 7.091 17.000 1.00 86.94 145 SER A CA 1
ATOM 1051 C C . SER A 1 145 ? -20.466 7.979 17.329 1.00 86.94 145 SER A C 1
ATOM 1053 O O . SER A 1 145 ? -21.330 8.180 16.471 1.00 86.94 145 SER A O 1
ATOM 1055 N N . GLU A 1 146 ? -20.508 8.560 18.532 1.00 87.62 146 GLU A N 1
ATOM 1056 C CA . GLU A 1 146 ? -21.564 9.459 19.005 1.00 87.62 146 GLU A CA 1
ATOM 1057 C C . GLU A 1 146 ? -20.982 10.791 19.498 1.00 87.62 146 GLU A C 1
ATOM 1059 O O . GLU A 1 146 ? -20.009 10.815 20.245 1.00 87.62 146 GLU A O 1
ATOM 1064 N N . GLY A 1 147 ? -21.599 11.914 19.116 1.00 91.00 147 GLY A N 1
ATOM 1065 C CA . GLY A 1 147 ? -21.221 13.245 19.613 1.00 91.00 147 GLY A CA 1
ATOM 1066 C C . GLY A 1 147 ? -19.970 13.863 18.979 1.00 91.00 147 GLY A C 1
ATOM 1067 O O . GLY A 1 147 ? -19.573 14.950 19.399 1.00 91.00 147 GLY A O 1
ATOM 1068 N N . TYR A 1 148 ? -19.386 13.211 17.968 1.00 97.31 148 TYR A N 1
ATOM 1069 C CA . TYR A 1 148 ? -18.248 13.720 17.204 1.00 97.31 148 TYR A CA 1
ATOM 1070 C C . TYR A 1 148 ? -18.595 13.899 15.726 1.00 97.31 148 TYR A C 1
ATOM 1072 O O . TYR A 1 148 ? -19.074 12.982 15.059 1.00 97.31 148 TYR A O 1
ATOM 1080 N N . ASP A 1 149 ? -18.292 15.082 15.203 1.00 98.06 149 ASP A N 1
ATOM 1081 C CA . ASP A 1 149 ? -18.287 15.363 13.774 1.00 98.06 149 ASP A CA 1
ATOM 1082 C C . ASP A 1 149 ? -16.964 14.899 13.154 1.00 98.06 149 ASP A C 1
ATOM 1084 O O . ASP A 1 149 ? -15.894 15.117 13.726 1.00 98.06 149 ASP A O 1
ATOM 1088 N N . ILE A 1 150 ? -17.024 14.288 11.967 1.00 98.38 150 ILE A N 1
ATOM 1089 C CA . ILE A 1 150 ? -15.847 13.737 11.284 1.00 98.38 150 ILE A CA 1
ATOM 1090 C C . ILE A 1 150 ? -15.553 14.526 10.010 1.00 98.38 150 ILE A C 1
ATOM 1092 O O . ILE A 1 150 ? -16.389 14.607 9.105 1.00 98.38 150 ILE A O 1
ATOM 1096 N N . GLU A 1 151 ? -14.340 15.066 9.918 1.00 98.56 151 GLU A N 1
ATOM 1097 C CA . GLU A 1 151 ? -13.854 15.797 8.747 1.00 98.56 151 GLU A CA 1
ATOM 1098 C C . GLU A 1 151 ? -12.484 15.265 8.307 1.00 98.56 151 GLU A C 1
ATOM 1100 O O . GLU A 1 151 ? -11.578 15.073 9.116 1.00 98.56 151 GLU A O 1
ATOM 1105 N N . ILE A 1 152 ? -12.316 15.053 7.005 1.00 98.69 152 ILE A N 1
ATOM 1106 C CA . ILE A 1 152 ? -11.074 14.604 6.379 1.00 98.69 152 ILE A CA 1
ATOM 1107 C C . ILE A 1 152 ? -10.482 15.776 5.605 1.00 98.69 152 ILE A C 1
ATOM 1109 O O . ILE A 1 152 ? -11.040 16.242 4.611 1.00 98.69 152 ILE A O 1
ATOM 1113 N N . ILE A 1 153 ? -9.321 16.244 6.044 1.00 98.69 153 ILE A N 1
ATOM 1114 C CA . ILE A 1 153 ? -8.589 17.345 5.431 1.00 98.69 153 ILE A CA 1
ATOM 1115 C C . ILE A 1 153 ? -7.351 16.780 4.741 1.00 98.69 153 ILE A C 1
ATOM 1117 O O . ILE A 1 153 ? -6.563 16.061 5.353 1.00 98.69 153 ILE A O 1
ATOM 1121 N N . GLU A 1 154 ? -7.156 17.109 3.467 1.00 98.19 154 GLU A N 1
ATOM 1122 C CA . GLU A 1 154 ? -5.975 16.684 2.715 1.00 98.19 154 GLU A CA 1
ATOM 1123 C C . GLU A 1 154 ? -5.328 17.830 1.938 1.00 98.19 154 GLU A C 1
ATOM 1125 O O . GLU A 1 154 ? -6.008 18.746 1.472 1.00 98.19 154 GLU A O 1
ATOM 1130 N N . ALA A 1 155 ? -4.002 17.781 1.790 1.00 97.81 155 ALA A N 1
ATOM 1131 C CA . ALA A 1 155 ? -3.241 18.746 1.008 1.00 97.81 155 ALA A CA 1
ATOM 1132 C C . ALA A 1 155 ? -2.221 18.061 0.098 1.00 97.81 155 ALA A C 1
ATOM 1134 O O . ALA A 1 155 ? -1.465 17.191 0.522 1.00 97.81 155 ALA A O 1
ATOM 1135 N N . HIS A 1 156 ? -2.163 18.494 -1.161 1.00 93.12 156 HIS A N 1
ATOM 1136 C CA . HIS A 1 156 ? -1.184 18.016 -2.138 1.00 93.12 156 HIS A CA 1
ATOM 1137 C C . HIS A 1 156 ? -0.711 19.140 -3.061 1.00 93.12 156 HIS A C 1
ATOM 1139 O O . HIS A 1 156 ? -1.305 20.212 -3.152 1.00 93.12 156 HIS A O 1
ATOM 1145 N N . HIS A 1 157 ? 0.351 18.868 -3.808 1.00 91.81 157 HIS A N 1
ATOM 1146 C CA . HIS A 1 157 ? 0.937 19.767 -4.788 1.00 91.81 157 HIS A CA 1
ATOM 1147 C C . HIS A 1 157 ? -0.059 20.228 -5.864 1.00 91.81 157 HIS A C 1
ATOM 1149 O O . HIS A 1 157 ? -0.998 19.517 -6.238 1.00 91.81 157 HIS A O 1
ATOM 1155 N N . ARG A 1 158 ? 0.237 21.372 -6.492 1.00 92.88 158 ARG A N 1
ATOM 1156 C CA . ARG A 1 158 ? -0.611 21.997 -7.533 1.00 92.88 158 ARG A CA 1
ATOM 1157 C C . ARG A 1 158 ? -0.920 21.116 -8.754 1.00 92.88 158 ARG A C 1
ATOM 1159 O O . ARG A 1 158 ? -1.880 21.367 -9.464 1.00 92.88 158 ARG A O 1
ATOM 1166 N N . HIS A 1 159 ? -0.092 20.105 -9.019 1.00 83.94 159 HIS A N 1
ATOM 1167 C CA . HIS A 1 159 ? -0.233 19.209 -10.175 1.00 83.94 159 HIS A CA 1
ATOM 1168 C C . HIS A 1 159 ? -1.054 17.940 -9.894 1.00 83.94 159 HIS A C 1
ATOM 1170 O O . HIS A 1 159 ? -1.061 17.030 -10.722 1.00 83.94 159 HIS A O 1
ATOM 1176 N N . LYS A 1 160 ? -1.661 17.798 -8.707 1.00 84.00 160 LYS A N 1
ATOM 1177 C CA . LYS A 1 160 ? -2.470 16.614 -8.393 1.00 84.00 160 LYS A CA 1
ATOM 1178 C C . LYS A 1 160 ? -3.837 16.773 -9.050 1.00 84.00 160 LYS A C 1
ATOM 1180 O O . LYS A 1 160 ? -4.464 17.813 -8.885 1.00 84.00 160 LYS A O 1
ATOM 1185 N N . VAL A 1 161 ? -4.238 15.756 -9.810 1.00 81.75 161 VAL A N 1
ATOM 1186 C CA . VAL A 1 161 ? -5.398 15.813 -10.712 1.00 81.75 161 VAL A CA 1
ATOM 1187 C C . VAL A 1 161 ? -6.686 15.411 -9.997 1.00 81.75 161 VAL A C 1
ATOM 1189 O O . VAL A 1 161 ? -7.706 16.065 -10.163 1.00 81.75 161 VAL A O 1
ATOM 1192 N N . ASP A 1 162 ? -6.631 14.351 -9.197 1.00 81.12 162 ASP A N 1
ATOM 1193 C CA . ASP A 1 162 ? -7.753 13.802 -8.438 1.00 81.12 162 ASP A CA 1
ATOM 1194 C C . ASP A 1 162 ? -8.004 14.580 -7.136 1.00 81.12 162 ASP A C 1
ATOM 1196 O O . ASP A 1 162 ? -7.055 15.034 -6.485 1.00 81.12 162 ASP A O 1
ATOM 1200 N N . ALA A 1 163 ? -9.275 14.729 -6.754 1.00 89.69 163 ALA A N 1
ATOM 1201 C CA . ALA A 1 163 ? -9.736 15.362 -5.518 1.00 89.69 163 ALA A CA 1
ATOM 1202 C C . ALA A 1 163 ? -11.118 14.796 -5.104 1.00 89.69 163 ALA A C 1
ATOM 1204 O O . ALA A 1 163 ? -12.039 14.877 -5.918 1.00 89.69 163 ALA A O 1
ATOM 1205 N N . PRO A 1 164 ? -11.287 14.270 -3.872 1.00 94.69 164 PRO A N 1
ATOM 1206 C CA . PRO A 1 164 ? -10.241 13.980 -2.888 1.00 94.69 164 PRO A CA 1
ATOM 1207 C C . PRO A 1 164 ? -9.231 12.940 -3.395 1.00 94.69 164 PRO A C 1
ATOM 1209 O O . PRO A 1 164 ? -9.474 12.212 -4.353 1.00 94.69 164 PRO A O 1
ATOM 1212 N N . SER A 1 165 ? -8.065 12.881 -2.761 1.00 90.38 165 SER A N 1
ATOM 1213 C CA . SER A 1 165 ? -7.049 11.871 -3.051 1.00 90.38 165 SER A CA 1
ATOM 1214 C C . SER A 1 165 ? -7.548 10.458 -2.744 1.00 90.38 165 SER A C 1
ATOM 1216 O O . SER A 1 165 ? -8.325 10.268 -1.810 1.00 90.38 165 SER A O 1
ATOM 1218 N N . GLY A 1 166 ? -7.013 9.452 -3.442 1.00 87.00 166 GLY A N 1
ATOM 1219 C CA . GLY A 1 166 ? -7.306 8.044 -3.135 1.00 87.00 166 GLY A CA 1
ATOM 1220 C C . GLY A 1 166 ? -7.073 7.663 -1.664 1.00 87.00 166 GLY A C 1
ATOM 1221 O O . GLY A 1 166 ? -7.890 6.959 -1.083 1.00 87.00 166 GLY A O 1
ATOM 1222 N N . THR A 1 167 ? -6.019 8.186 -1.022 1.00 88.44 167 THR A N 1
ATOM 1223 C CA . THR A 1 167 ? -5.792 7.983 0.421 1.00 88.44 167 THR A CA 1
ATOM 1224 C C . THR A 1 167 ? -6.913 8.595 1.265 1.00 88.44 167 THR A C 1
ATOM 1226 O O . THR A 1 167 ? -7.385 7.946 2.188 1.00 88.44 167 THR A O 1
ATOM 1229 N N . ALA A 1 168 ? -7.363 9.815 0.952 1.00 95.38 168 ALA A N 1
ATOM 1230 C CA . ALA A 1 168 ? -8.446 10.468 1.691 1.00 95.38 168 ALA A CA 1
ATOM 1231 C C . ALA A 1 168 ? -9.766 9.699 1.542 1.00 95.38 168 ALA A C 1
ATOM 1233 O O . ALA A 1 168 ? -10.439 9.455 2.538 1.00 95.38 168 ALA A O 1
ATOM 1234 N N . LEU A 1 169 ? -10.103 9.261 0.323 1.00 93.38 169 LEU A N 1
ATOM 1235 C CA . LEU A 1 169 ? -11.267 8.401 0.090 1.00 93.38 169 LEU A CA 1
ATOM 1236 C C . LEU A 1 169 ? -11.166 7.112 0.907 1.00 93.38 169 LEU A C 1
ATOM 1238 O O . LEU A 1 169 ? -12.122 6.763 1.588 1.00 93.38 169 LEU A O 1
ATOM 1242 N N . LYS A 1 170 ? -9.990 6.468 0.936 1.00 90.12 170 LYS A N 1
ATOM 1243 C CA . LYS A 1 170 ? -9.799 5.252 1.732 1.00 90.12 170 LYS A CA 1
ATOM 1244 C C . LYS A 1 170 ? -9.940 5.492 3.239 1.00 90.12 170 LYS A C 1
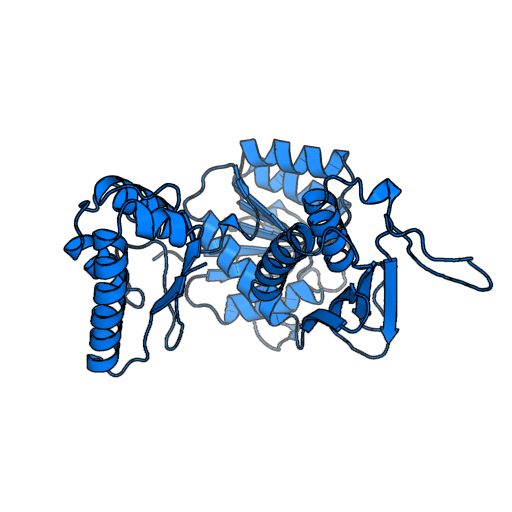ATOM 1246 O O . LYS A 1 170 ? -10.518 4.654 3.920 1.00 90.12 170 LYS A O 1
ATOM 1251 N N . MET A 1 171 ? -9.461 6.628 3.753 1.00 95.62 171 MET A N 1
ATOM 1252 C CA . MET A 1 171 ? -9.707 7.027 5.147 1.00 95.62 171 MET A CA 1
ATOM 1253 C C . MET A 1 171 ? -11.209 7.156 5.419 1.00 95.62 171 MET A C 1
ATOM 1255 O O . MET A 1 171 ? -11.690 6.647 6.425 1.00 95.62 171 MET A O 1
ATOM 1259 N N . GLY A 1 172 ? -11.950 7.780 4.499 1.00 97.06 172 GLY A N 1
ATOM 1260 C CA . GLY A 1 172 ? -13.406 7.879 4.573 1.00 97.06 172 GLY A CA 1
ATOM 1261 C C . GLY A 1 172 ? -14.095 6.520 4.562 1.00 97.06 172 GLY A C 1
ATOM 1262 O O . GLY A 1 172 ? -14.972 6.301 5.386 1.00 97.06 172 GLY A O 1
ATOM 1263 N N . GLU A 1 173 ? -13.674 5.603 3.687 1.00 94.19 173 GLU A N 1
ATOM 1264 C CA . GLU A 1 173 ? -14.233 4.245 3.597 1.00 94.19 173 GLU A CA 1
ATOM 1265 C C . GLU A 1 173 ? -14.026 3.495 4.914 1.00 94.19 173 GLU A C 1
ATOM 1267 O O . GLU A 1 173 ? -14.981 2.986 5.480 1.00 94.19 173 GLU A O 1
ATOM 1272 N N . VAL A 1 174 ? -12.801 3.503 5.453 1.00 91.44 174 VAL A N 1
ATOM 1273 C CA . VAL A 1 174 ? -12.474 2.833 6.723 1.00 91.44 174 VAL A CA 1
ATOM 1274 C C . VAL A 1 174 ? -13.326 3.364 7.877 1.00 91.44 174 VAL A C 1
ATOM 1276 O O . VAL A 1 174 ? -13.803 2.589 8.704 1.00 91.44 174 VAL A O 1
ATOM 1279 N N . ILE A 1 175 ? -13.533 4.680 7.937 1.00 97.31 175 ILE A N 1
ATOM 1280 C CA . ILE A 1 175 ? -14.367 5.308 8.965 1.00 97.31 175 ILE A CA 1
ATOM 1281 C C . ILE A 1 175 ? -15.845 4.964 8.756 1.00 97.31 175 ILE A C 1
ATOM 1283 O O . ILE A 1 175 ? -16.531 4.628 9.718 1.00 97.31 175 ILE A O 1
ATOM 1287 N N . ALA A 1 176 ? -16.343 5.050 7.522 1.00 96.75 176 ALA A N 1
ATOM 1288 C CA . ALA A 1 176 ? -17.730 4.742 7.194 1.00 96.75 176 ALA A CA 1
ATOM 1289 C C . ALA A 1 176 ? -18.057 3.279 7.525 1.00 96.75 176 ALA A C 1
ATOM 1291 O O . ALA A 1 176 ? -19.021 3.030 8.248 1.00 96.75 176 ALA A O 1
ATOM 1292 N N . ASP A 1 177 ? -17.198 2.341 7.118 1.00 92.12 177 ASP A N 1
ATOM 1293 C CA . ASP A 1 177 ? -17.315 0.913 7.421 1.00 92.12 177 ASP A CA 1
ATOM 1294 C C . ASP A 1 177 ? -17.333 0.667 8.938 1.00 92.12 177 ASP A C 1
ATOM 1296 O O . ASP A 1 177 ? -18.199 -0.045 9.451 1.00 92.12 177 ASP A O 1
ATOM 1300 N N . ALA A 1 178 ? -16.424 1.308 9.683 1.00 90.62 178 ALA A N 1
ATOM 1301 C CA . ALA A 1 178 ? -16.355 1.209 11.142 1.00 90.62 178 ALA A CA 1
ATOM 1302 C C . ALA A 1 178 ? -17.618 1.732 11.852 1.00 90.62 178 ALA A C 1
ATOM 1304 O O . ALA A 1 178 ? -17.936 1.278 12.952 1.00 90.62 178 ALA A O 1
ATOM 1305 N N . LEU A 1 179 ? -18.340 2.661 11.221 1.00 93.81 179 LEU A N 1
ATOM 1306 C CA . LEU A 1 179 ? -19.603 3.227 11.698 1.00 93.81 179 LEU A CA 1
ATOM 1307 C C . LEU A 1 179 ? -20.843 2.529 11.112 1.00 93.81 179 LEU A C 1
ATOM 1309 O O . LEU A 1 179 ? -21.963 2.930 11.433 1.00 93.81 179 LEU A O 1
ATOM 1313 N N . GLY A 1 180 ? -20.670 1.528 10.242 1.00 94.19 180 GLY A N 1
ATOM 1314 C CA . GLY A 1 180 ? -21.768 0.859 9.540 1.00 94.19 180 GLY A CA 1
ATOM 1315 C C . GLY A 1 180 ? -22.515 1.760 8.549 1.00 94.19 180 GLY A C 1
ATOM 1316 O O . GLY A 1 180 ? -23.733 1.644 8.418 1.00 94.19 180 GLY A O 1
ATOM 1317 N N . ARG A 1 181 ? -21.811 2.686 7.889 1.00 94.62 181 ARG A N 1
ATOM 1318 C CA . ARG A 1 181 ? -22.348 3.648 6.910 1.00 94.62 181 ARG A CA 1
ATOM 1319 C C . ARG A 1 181 ? -21.788 3.363 5.517 1.00 94.62 181 ARG A C 1
ATOM 1321 O O . ARG A 1 181 ? -20.663 2.897 5.392 1.00 94.62 181 ARG A O 1
ATOM 1328 N N . ASP A 1 182 ? -22.531 3.732 4.477 1.00 93.88 182 ASP A N 1
ATOM 1329 C CA . ASP A 1 182 ? -21.989 3.811 3.118 1.00 93.88 182 ASP A CA 1
ATOM 1330 C C . ASP A 1 182 ? -21.379 5.203 2.893 1.00 93.88 182 ASP A C 1
ATOM 1332 O O . ASP A 1 182 ? -22.060 6.227 3.019 1.00 93.88 182 ASP A O 1
ATOM 1336 N N . LEU A 1 183 ? -20.085 5.253 2.557 1.00 96.38 183 LEU A N 1
ATOM 1337 C CA . LEU A 1 183 ? -19.399 6.509 2.261 1.00 96.38 183 LEU A CA 1
ATOM 1338 C C . LEU A 1 183 ? -20.059 7.256 1.093 1.00 96.38 183 LEU A C 1
ATOM 1340 O O . LEU A 1 183 ? -20.104 8.485 1.113 1.00 96.38 183 LEU A O 1
ATOM 1344 N N . ALA A 1 184 ? -20.582 6.543 0.091 1.00 93.56 184 ALA A N 1
ATOM 1345 C CA . ALA A 1 184 ? -21.235 7.164 -1.059 1.00 93.56 184 ALA A CA 1
ATOM 1346 C C . ALA A 1 184 ? -22.507 7.936 -0.671 1.00 93.56 184 ALA A C 1
ATOM 1348 O O . ALA A 1 184 ? -22.878 8.885 -1.363 1.00 93.56 184 ALA A O 1
ATOM 1349 N N . GLU A 1 185 ? -23.150 7.565 0.439 1.00 95.94 185 GLU A N 1
ATOM 1350 C CA . GLU A 1 185 ? -24.360 8.220 0.941 1.00 95.94 185 GLU A CA 1
ATOM 1351 C C . GLU A 1 185 ? -24.054 9.361 1.921 1.00 95.94 185 GLU A C 1
ATOM 1353 O O . GLU A 1 185 ? -24.801 10.338 1.973 1.00 95.94 185 GLU A O 1
ATOM 1358 N N . CYS A 1 186 ? -22.963 9.265 2.692 1.00 96.88 186 CYS A N 1
ATOM 1359 C CA . CYS A 1 186 ? -22.667 10.212 3.774 1.00 96.88 186 CYS A CA 1
ATOM 1360 C C . CYS A 1 186 ? -21.521 11.200 3.483 1.00 96.88 186 CYS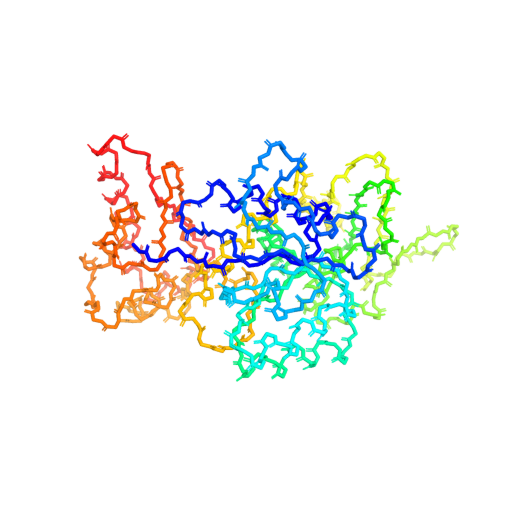 A C 1
ATOM 1362 O O . CYS A 1 186 ? -21.291 12.118 4.277 1.00 96.88 186 CYS A O 1
ATOM 1364 N N . ALA A 1 187 ? -20.797 11.059 2.368 1.00 97.94 187 ALA A N 1
ATOM 1365 C CA . ALA A 1 187 ? -19.696 11.955 2.019 1.00 97.94 187 ALA A CA 1
ATOM 1366 C C . ALA A 1 187 ? -20.172 13.341 1.547 1.00 97.94 187 ALA A C 1
ATOM 1368 O O . ALA A 1 187 ? -21.013 13.472 0.658 1.00 97.94 187 ALA A O 1
ATOM 1369 N N . VAL A 1 188 ? -19.548 14.399 2.075 1.00 98.12 188 VAL A N 1
ATOM 1370 C CA . VAL A 1 188 ? -19.743 15.785 1.620 1.00 98.12 188 VAL A CA 1
ATOM 1371 C C . VAL A 1 188 ? -18.406 16.358 1.152 1.00 98.12 188 VAL A C 1
ATOM 1373 O O . VAL A 1 188 ? -17.531 16.655 1.960 1.00 98.12 188 VAL A O 1
ATOM 1376 N N . TYR A 1 189 ? -18.243 16.535 -0.163 1.00 97.56 189 TYR A N 1
ATOM 1377 C CA . TYR A 1 189 ? -16.951 16.890 -0.781 1.00 97.56 189 TYR A CA 1
ATOM 1378 C C . TYR A 1 189 ? -16.591 18.381 -0.772 1.00 97.56 189 TYR A C 1
ATOM 1380 O O . TYR A 1 189 ? -15.501 18.765 -1.198 1.00 97.56 189 TYR A O 1
ATOM 1388 N N . GLY A 1 190 ? -17.505 19.230 -0.318 1.00 94.88 190 GLY A N 1
ATOM 1389 C CA . GLY A 1 190 ? -17.297 20.664 -0.225 1.00 94.88 190 GLY A CA 1
ATOM 1390 C C . GLY A 1 190 ? -18.508 21.358 0.380 1.00 94.88 190 GLY A C 1
ATOM 1391 O O . GLY A 1 190 ? -19.627 20.849 0.330 1.00 94.88 190 GLY A O 1
ATOM 1392 N N . ARG A 1 191 ? -18.279 22.532 0.965 1.00 95.44 191 ARG A N 1
ATOM 1393 C CA . ARG A 1 191 ? -19.319 23.394 1.534 1.00 95.44 191 ARG A CA 1
ATOM 1394 C C . ARG A 1 191 ? -19.117 24.806 0.991 1.00 95.44 191 ARG A C 1
ATOM 1396 O O . ARG A 1 191 ? -18.057 25.391 1.195 1.00 95.44 191 ARG A O 1
ATOM 1403 N N . GLU A 1 192 ? -20.120 25.345 0.302 1.00 95.69 192 GLU A N 1
ATOM 1404 C CA . GLU A 1 192 ? -20.074 26.668 -0.333 1.00 95.69 192 GLU A CA 1
ATOM 1405 C C . GLU A 1 192 ? -21.340 27.470 0.001 1.00 95.69 192 GLU A C 1
ATOM 1407 O O . GLU A 1 192 ? -22.454 26.951 -0.068 1.00 95.69 192 GLU A O 1
ATOM 1412 N N . GLY A 1 193 ? -21.182 28.747 0.363 1.00 94.94 193 GLY A N 1
ATOM 1413 C CA . GLY A 1 193 ? -22.308 29.626 0.687 1.00 94.94 193 GLY A CA 1
ATOM 1414 C C . GLY A 1 193 ? -23.048 29.228 1.973 1.00 94.94 193 GLY A C 1
ATOM 1415 O O . GLY A 1 193 ? -22.428 28.909 2.987 1.00 94.94 193 GLY A O 1
ATOM 1416 N N . VAL A 1 194 ? -24.384 29.293 1.947 1.00 92.56 194 VAL A N 1
ATOM 1417 C CA . VAL A 1 194 ? -25.252 28.939 3.084 1.00 92.56 194 VAL A CA 1
ATOM 1418 C C . VAL A 1 194 ? -25.675 27.477 2.951 1.00 92.56 194 VAL A C 1
ATOM 1420 O O . VAL A 1 194 ? -26.530 27.156 2.131 1.00 92.56 194 VAL A O 1
ATOM 1423 N N . THR A 1 195 ? -25.085 26.597 3.761 1.00 94.38 195 THR A N 1
ATOM 1424 C CA . THR A 1 195 ? -25.315 25.138 3.697 1.00 94.38 195 THR A CA 1
ATOM 1425 C C . THR A 1 195 ? -26.301 24.611 4.744 1.00 94.38 195 THR A C 1
ATOM 1427 O O . THR A 1 195 ? -26.759 23.480 4.624 1.00 94.38 195 THR A O 1
ATOM 1430 N N . GLY A 1 196 ? -26.670 25.433 5.732 1.00 94.38 196 GLY A N 1
ATOM 1431 C CA . GLY A 1 196 ? -27.439 24.998 6.901 1.00 94.38 196 GLY A CA 1
ATOM 1432 C C . GLY A 1 196 ? -26.553 24.398 7.998 1.00 94.38 196 GLY A C 1
ATOM 1433 O O . GLY A 1 196 ? -25.325 24.466 7.926 1.00 94.38 196 GLY A O 1
ATOM 1434 N N . GLU A 1 197 ? -27.181 23.852 9.039 1.00 95.19 197 GLU A N 1
ATOM 1435 C CA . GLU A 1 197 ? -26.471 23.100 10.079 1.00 95.19 197 GLU A CA 1
ATOM 1436 C C . GLU A 1 197 ? -25.925 21.778 9.519 1.00 95.19 197 GLU A C 1
ATOM 1438 O O . GLU A 1 197 ? -26.445 21.225 8.548 1.00 95.19 197 GLU A O 1
ATOM 1443 N N . ARG A 1 198 ? -24.836 21.283 10.113 1.00 96.56 198 ARG A N 1
ATOM 1444 C CA . ARG A 1 198 ? -24.207 20.025 9.705 1.00 96.56 198 ARG A CA 1
ATOM 1445 C C . ARG A 1 198 ? -25.107 18.849 10.081 1.00 96.56 198 ARG A C 1
ATOM 1447 O O . ARG A 1 198 ? -25.514 18.733 11.230 1.00 96.56 198 ARG A O 1
ATOM 1454 N N . ASP A 1 199 ? -25.349 17.954 9.127 1.00 94.62 199 ASP A N 1
ATOM 1455 C CA . ASP A 1 199 ? -25.911 16.637 9.418 1.00 94.62 199 ASP A CA 1
ATOM 1456 C C . ASP A 1 199 ? -24.846 15.779 10.140 1.00 94.62 199 ASP A C 1
ATOM 1458 O O . ASP A 1 199 ? -23.792 15.513 9.541 1.00 94.62 199 ASP A O 1
ATOM 1462 N N . PRO A 1 200 ? -25.086 15.334 11.391 1.00 92.94 200 PRO A N 1
ATOM 1463 C CA . PRO A 1 200 ? -24.123 14.559 12.181 1.00 92.94 200 PRO A CA 1
ATOM 1464 C C . PRO A 1 200 ? -23.712 13.225 11.542 1.00 92.94 200 PRO A C 1
ATOM 1466 O O . PRO A 1 200 ? -22.662 12.672 11.870 1.00 92.94 200 PRO A O 1
ATOM 1469 N N . SER A 1 201 ? -24.518 12.693 10.618 1.00 93.62 201 SER A N 1
ATOM 1470 C CA . SER A 1 201 ? -24.222 11.439 9.922 1.00 93.62 201 SER A CA 1
ATOM 1471 C C . SER A 1 201 ? -23.170 11.587 8.815 1.00 93.62 201 SER A C 1
ATOM 1473 O O . SER A 1 201 ? -22.601 10.584 8.376 1.00 93.62 201 SER A O 1
ATOM 1475 N N . THR A 1 202 ? -22.875 12.818 8.388 1.00 97.50 202 THR A N 1
ATOM 1476 C CA . THR A 1 202 ? -21.975 13.074 7.256 1.00 97.50 202 THR A CA 1
ATOM 1477 C C . THR A 1 202 ? -20.499 12.913 7.614 1.00 97.50 202 THR A C 1
ATOM 1479 O O . THR A 1 202 ? -20.097 13.098 8.765 1.00 97.50 202 THR A O 1
ATOM 1482 N N . ILE A 1 203 ? -19.677 12.608 6.609 1.00 98.50 203 ILE A N 1
ATOM 1483 C CA . ILE A 1 203 ? -18.211 12.686 6.655 1.00 98.50 203 ILE A CA 1
ATOM 1484 C C . ILE A 1 203 ? -17.790 13.776 5.667 1.00 98.50 203 ILE A C 1
ATOM 1486 O O . ILE A 1 203 ? -18.002 13.652 4.458 1.00 98.50 203 ILE A O 1
ATOM 1490 N N . GLY A 1 204 ? -17.237 14.878 6.174 1.00 98.44 204 GLY A N 1
ATOM 1491 C CA . GLY A 1 204 ? -16.827 16.002 5.334 1.00 98.44 204 GLY A CA 1
ATOM 1492 C C . GLY A 1 204 ? -15.430 15.817 4.751 1.00 98.44 204 GLY A C 1
ATOM 1493 O O . GLY A 1 204 ? -14.560 15.224 5.383 1.00 98.44 204 GLY A O 1
ATOM 1494 N N . PHE A 1 205 ? -15.200 16.347 3.550 1.00 98.75 205 PHE A N 1
ATOM 1495 C CA . PHE A 1 205 ? -13.884 16.400 2.918 1.00 98.75 205 PHE A CA 1
ATOM 1496 C C . PHE A 1 205 ? -13.492 17.841 2.594 1.00 98.75 205 PHE A C 1
ATOM 1498 O O . PHE A 1 205 ? -14.241 18.576 1.948 1.00 98.75 205 PHE A O 1
ATOM 1505 N N . ALA A 1 206 ? -12.270 18.219 2.965 1.00 98.50 206 ALA A N 1
ATOM 1506 C CA . ALA A 1 206 ? -11.660 19.496 2.619 1.00 98.50 206 ALA A CA 1
ATOM 1507 C C . ALA A 1 206 ? -10.333 19.257 1.890 1.00 98.50 206 ALA A C 1
ATOM 1509 O O . ALA A 1 206 ? -9.398 18.673 2.431 1.00 98.50 206 ALA A O 1
ATOM 1510 N N . THR A 1 207 ? -10.249 19.711 0.639 1.00 98.25 207 THR A N 1
ATOM 1511 C CA . THR A 1 207 ? -9.109 19.423 -0.239 1.00 98.25 207 THR A CA 1
ATOM 1512 C C . THR A 1 207 ? -8.309 20.682 -0.562 1.00 98.25 207 THR A C 1
ATOM 1514 O O . THR A 1 207 ? -8.841 21.645 -1.109 1.00 98.25 207 THR A O 1
ATOM 1517 N N . VAL A 1 208 ? -7.003 20.650 -0.294 1.00 98.19 208 VAL A N 1
ATOM 1518 C CA . VAL A 1 208 ? -6.055 21.734 -0.575 1.00 98.19 208 VAL A CA 1
ATOM 1519 C C . VAL A 1 208 ? -5.111 21.338 -1.712 1.00 98.19 208 VAL A C 1
ATOM 1521 O O . VAL A 1 208 ? -4.537 20.246 -1.742 1.00 98.19 208 VAL A O 1
ATOM 1524 N N . ARG A 1 209 ? -4.908 22.245 -2.672 1.00 97.38 209 ARG A N 1
ATOM 1525 C CA . ARG A 1 209 ? -3.904 22.104 -3.737 1.00 97.38 209 ARG A CA 1
ATOM 1526 C C . ARG A 1 209 ? -2.951 23.291 -3.687 1.00 97.38 209 ARG A C 1
ATOM 1528 O O . ARG A 1 209 ? -3.369 24.426 -3.890 1.00 97.38 209 ARG A O 1
ATOM 1535 N N . GLY A 1 210 ? -1.669 23.049 -3.428 1.00 93.50 210 GLY A N 1
ATOM 1536 C CA . GLY A 1 210 ? -0.707 24.134 -3.250 1.00 93.50 210 GLY A CA 1
ATOM 1537 C C . GLY A 1 210 ? 0.744 23.676 -3.276 1.00 93.50 210 GLY A C 1
ATOM 1538 O O . GLY A 1 210 ? 1.071 22.589 -2.815 1.00 93.50 210 GLY A O 1
ATOM 1539 N N . GLY A 1 211 ? 1.618 24.516 -3.840 1.00 94.62 211 GLY A N 1
ATOM 1540 C CA . GLY A 1 211 ? 3.065 24.288 -3.811 1.00 94.62 211 GLY A CA 1
ATOM 1541 C C . GLY A 1 211 ? 3.485 22.928 -4.377 1.00 94.62 211 GLY A C 1
ATOM 1542 O O . GLY A 1 211 ? 3.008 22.514 -5.443 1.00 94.62 211 GLY A O 1
ATOM 1543 N N . ASP A 1 212 ? 4.379 22.278 -3.641 1.00 84.81 212 ASP A N 1
ATOM 1544 C CA . ASP A 1 212 ? 5.017 20.985 -3.885 1.00 84.81 212 ASP A CA 1
ATOM 1545 C C . ASP A 1 212 ? 4.677 19.927 -2.813 1.00 84.81 212 ASP A C 1
ATOM 1547 O O . ASP A 1 212 ? 5.294 18.862 -2.801 1.00 84.81 212 ASP A O 1
ATOM 1551 N N . ILE A 1 213 ? 3.657 20.179 -1.977 1.00 88.38 213 ILE A N 1
ATOM 1552 C CA . ILE A 1 213 ? 3.209 19.284 -0.895 1.00 88.38 213 ILE A CA 1
ATOM 1553 C C . ILE A 1 213 ? 3.049 17.853 -1.427 1.00 88.38 213 ILE A C 1
ATOM 1555 O O . ILE A 1 213 ? 2.306 17.603 -2.382 1.00 88.38 213 ILE A O 1
ATOM 1559 N N . VAL A 1 214 ? 3.769 16.897 -0.840 1.00 85.50 214 VAL A N 1
ATOM 1560 C CA . VAL A 1 214 ? 3.765 15.515 -1.342 1.00 85.50 214 VAL A CA 1
ATOM 1561 C C . VAL A 1 214 ? 2.431 14.841 -1.040 1.00 85.50 214 VAL A C 1
ATOM 1563 O O . VAL A 1 214 ? 1.868 14.214 -1.940 1.00 85.50 214 VAL A O 1
ATOM 1566 N N . GLY A 1 215 ? 1.929 15.010 0.183 1.00 89.81 215 GLY A N 1
ATOM 1567 C CA . GLY A 1 215 ? 0.627 14.531 0.626 1.00 89.81 215 GLY A CA 1
ATOM 1568 C C . GLY A 1 215 ? 0.504 14.616 2.142 1.00 89.81 215 GLY A C 1
ATOM 1569 O O . GLY A 1 215 ? 1.220 13.904 2.849 1.00 89.81 215 GLY A O 1
ATOM 1570 N N . ASP A 1 216 ? -0.412 15.457 2.606 1.00 94.81 216 ASP A N 1
ATOM 1571 C CA . ASP A 1 216 ? -0.812 15.558 4.007 1.00 94.81 216 ASP A CA 1
ATOM 1572 C C . ASP A 1 216 ? -2.268 15.119 4.137 1.00 94.81 216 ASP A C 1
ATOM 1574 O O . ASP A 1 216 ? -3.105 15.485 3.307 1.00 94.81 216 ASP A O 1
ATOM 1578 N N . HIS A 1 217 ? -2.565 14.361 5.186 1.00 97.62 217 HIS A N 1
ATOM 1579 C CA . HIS A 1 217 ? -3.894 13.847 5.489 1.00 97.62 217 HIS A CA 1
ATOM 1580 C C . HIS A 1 217 ? -4.139 13.952 6.984 1.00 97.62 217 HIS A C 1
ATOM 1582 O O . HIS A 1 217 ? -3.358 13.418 7.768 1.00 97.62 217 HIS A O 1
ATOM 1588 N N . THR A 1 218 ? -5.229 14.599 7.368 1.00 98.31 218 THR A N 1
ATOM 1589 C CA . THR A 1 218 ? -5.673 14.722 8.753 1.00 98.31 218 THR A CA 1
ATOM 1590 C C . THR A 1 218 ? -7.138 14.343 8.823 1.00 98.31 218 THR A C 1
ATOM 1592 O O . THR A 1 218 ? -7.956 14.913 8.104 1.00 98.31 218 THR A O 1
ATOM 1595 N N . VAL A 1 219 ? -7.477 13.411 9.707 1.00 98.56 219 VAL A N 1
ATOM 1596 C CA . VAL A 1 219 ? -8.866 13.180 10.103 1.00 98.56 219 VAL A CA 1
ATOM 1597 C C . VAL A 1 219 ? -9.093 13.848 11.445 1.00 98.56 219 VAL A C 1
ATOM 1599 O O . VAL A 1 219 ? -8.368 13.592 12.409 1.00 98.56 219 VAL A O 1
ATOM 1602 N N . LEU A 1 220 ? -10.092 14.715 11.473 1.00 98.44 220 LEU A N 1
ATOM 1603 C CA . LEU A 1 220 ? -10.561 15.445 12.631 1.00 98.44 220 LEU A CA 1
ATOM 1604 C C . LEU A 1 220 ? -11.828 14.769 13.160 1.00 98.44 220 LEU A C 1
ATOM 1606 O O . LEU A 1 220 ? -12.819 14.681 12.438 1.00 98.44 220 LEU A O 1
ATOM 1610 N N . PHE A 1 221 ? -11.797 14.363 14.426 1.00 98.31 221 PHE A N 1
ATOM 1611 C CA . PHE A 1 221 ? -12.973 14.023 15.224 1.00 98.31 221 PHE A CA 1
ATOM 1612 C C . PHE A 1 221 ? -13.247 15.207 16.158 1.00 98.31 221 PHE A C 1
ATOM 1614 O O . PHE A 1 221 ? -12.484 15.451 17.096 1.00 98.31 221 PHE A O 1
ATOM 1621 N N . ALA A 1 222 ? -14.291 15.986 15.880 1.00 98.00 222 ALA A N 1
ATOM 1622 C CA . ALA A 1 222 ? -14.621 17.212 16.603 1.00 98.00 222 ALA A CA 1
ATOM 1623 C C . ALA A 1 222 ? -15.839 17.007 17.511 1.00 98.00 222 ALA A C 1
ATOM 1625 O O . ALA A 1 222 ? -16.950 16.819 17.022 1.00 98.00 222 ALA A O 1
ATOM 1626 N N . GLY A 1 223 ? -15.624 17.064 18.825 1.00 96.38 223 GLY A N 1
ATOM 1627 C CA . GLY A 1 223 ? -16.675 16.984 19.838 1.00 96.38 223 GLY A CA 1
ATOM 1628 C C . GLY A 1 223 ? -16.938 18.336 20.503 1.00 96.38 223 GLY A C 1
ATOM 1629 O O . GLY A 1 223 ? -16.293 19.351 20.219 1.00 96.38 223 GLY A O 1
ATOM 1630 N N . ILE A 1 224 ? -17.883 18.372 21.442 1.00 96.12 224 ILE A N 1
ATOM 1631 C CA . ILE A 1 224 ? -18.141 19.582 22.231 1.00 96.12 224 ILE A CA 1
ATOM 1632 C C . ILE A 1 224 ? -17.032 19.749 23.276 1.00 96.12 224 ILE A C 1
ATOM 1634 O O . ILE A 1 224 ? -16.994 19.042 24.276 1.00 96.12 224 ILE A O 1
ATOM 1638 N N . GLY A 1 225 ? -16.161 20.739 23.069 1.00 96.06 225 GLY A N 1
ATOM 1639 C CA . GLY A 1 225 ? -15.096 21.097 24.015 1.00 96.06 225 GLY A CA 1
ATOM 1640 C C . GLY A 1 225 ? -13.750 20.417 23.758 1.00 96.06 225 GLY A C 1
ATOM 1641 O O . GLY A 1 225 ? -12.763 20.801 24.383 1.00 96.06 225 GLY A O 1
ATOM 1642 N N . GLU A 1 226 ? -13.676 19.488 22.805 1.00 96.19 226 GLU A N 1
ATOM 1643 C CA . GLU A 1 226 ? -12.441 18.796 22.442 1.00 96.19 226 GLU A CA 1
ATOM 1644 C C . GLU A 1 226 ? -12.368 18.454 20.952 1.00 96.19 226 GLU A C 1
ATOM 1646 O O . GLU A 1 226 ? -13.361 18.483 20.223 1.00 96.19 226 GLU A O 1
ATOM 1651 N N . ARG A 1 227 ? -11.157 18.137 20.492 1.00 97.50 227 ARG A N 1
ATOM 1652 C CA . ARG A 1 227 ? -10.934 17.573 19.165 1.00 97.50 227 ARG A CA 1
ATOM 1653 C C . ARG A 1 227 ? -9.742 16.632 19.161 1.00 97.50 227 ARG A C 1
ATOM 1655 O O . ARG A 1 227 ? -8.740 16.906 19.822 1.00 97.50 227 ARG A O 1
ATOM 1662 N N . ILE A 1 228 ? -9.850 15.575 18.368 1.00 97.75 228 ILE A N 1
ATOM 1663 C CA . ILE A 1 228 ? -8.789 14.601 18.138 1.00 97.75 228 ILE A CA 1
ATOM 1664 C C . ILE A 1 228 ? -8.422 14.658 16.658 1.00 97.75 228 ILE A C 1
ATOM 1666 O O . ILE A 1 228 ? -9.287 14.593 15.787 1.00 97.75 228 ILE A O 1
ATOM 1670 N N . GLU A 1 229 ? -7.129 14.789 16.376 1.00 98.00 229 GLU A N 1
ATOM 1671 C CA . GLU A 1 229 ? -6.595 14.855 15.018 1.00 98.00 229 GLU A CA 1
ATOM 1672 C C . GLU A 1 229 ? -5.602 13.712 14.810 1.00 98.00 229 GLU A C 1
ATOM 1674 O O . GLU A 1 229 ? -4.568 13.646 15.476 1.00 98.00 229 GLU A O 1
ATOM 1679 N N . ILE A 1 230 ? -5.890 12.829 13.856 1.00 94.44 230 ILE A N 1
ATOM 1680 C CA . ILE A 1 230 ? -4.966 11.772 13.435 1.00 94.44 230 ILE A CA 1
ATOM 1681 C C . ILE A 1 230 ? -4.405 12.180 12.078 1.00 94.44 230 ILE A C 1
ATOM 1683 O O . ILE A 1 230 ? -5.154 12.343 11.115 1.00 94.44 230 ILE A O 1
ATOM 1687 N N . SER A 1 231 ? -3.088 12.393 12.015 1.00 94.12 231 SER A N 1
ATOM 1688 C CA . SER A 1 231 ? -2.427 12.976 10.846 1.00 94.12 231 SER A CA 1
ATOM 1689 C C . SER A 1 231 ? -1.292 12.119 10.304 1.00 94.12 231 SER A C 1
ATOM 1691 O O . SER A 1 231 ? -0.425 11.676 11.051 1.00 94.12 231 SER A O 1
ATOM 1693 N N . HIS A 1 232 ? -1.232 12.004 8.981 1.00 88.69 232 HIS A N 1
ATOM 1694 C CA . HIS A 1 232 ? -0.088 11.489 8.243 1.00 88.69 232 HIS A CA 1
ATOM 1695 C C . HIS A 1 232 ? 0.442 12.574 7.300 1.00 88.69 232 HIS A C 1
ATOM 1697 O O . HIS A 1 232 ? -0.312 13.148 6.515 1.00 88.69 232 HIS A O 1
ATOM 1703 N N . LYS A 1 233 ? 1.752 12.836 7.350 1.00 89.44 233 LYS A N 1
ATOM 1704 C CA . LYS A 1 233 ? 2.424 13.828 6.500 1.00 89.44 233 LYS A CA 1
ATOM 1705 C C . LYS A 1 233 ? 3.587 13.187 5.767 1.00 89.44 233 LYS A C 1
ATOM 1707 O O . LYS A 1 233 ? 4.506 12.654 6.386 1.00 89.44 233 LYS A O 1
ATOM 1712 N N . SER A 1 234 ? 3.549 13.233 4.443 1.00 82.19 234 SER A N 1
ATOM 1713 C CA . SER A 1 234 ? 4.599 12.684 3.593 1.00 82.19 234 SER A CA 1
ATOM 1714 C C . SER A 1 234 ? 5.598 13.781 3.229 1.00 82.19 234 SER A C 1
ATOM 1716 O O . SER A 1 234 ? 5.242 14.771 2.597 1.00 82.19 234 SER A O 1
ATOM 1718 N N . SER A 1 235 ? 6.868 13.603 3.596 1.00 77.56 235 SER A N 1
ATOM 1719 C CA . SER A 1 235 ? 7.961 14.494 3.174 1.00 77.56 235 SER A CA 1
ATOM 1720 C C . SER A 1 235 ? 8.597 14.065 1.847 1.00 77.56 235 SER A C 1
ATOM 1722 O O . SER A 1 235 ? 9.251 14.863 1.179 1.00 77.56 235 SER A O 1
ATOM 1724 N N . SER A 1 236 ? 8.410 12.805 1.439 1.00 80.19 236 SER A N 1
ATOM 1725 C CA . SER A 1 236 ? 8.937 12.249 0.192 1.00 80.19 236 SER A CA 1
ATOM 1726 C C . SER A 1 236 ? 8.162 11.002 -0.247 1.00 80.19 236 SER A C 1
ATOM 1728 O O . SER A 1 236 ? 7.384 10.427 0.511 1.00 80.19 236 SER A O 1
ATOM 1730 N N . ARG A 1 237 ? 8.408 10.547 -1.481 1.00 76.25 237 ARG A N 1
ATOM 1731 C CA . ARG A 1 237 ? 7.820 9.315 -2.040 1.00 76.25 237 ARG A CA 1
ATOM 1732 C C . ARG A 1 237 ? 8.593 8.039 -1.680 1.00 76.25 237 ARG A C 1
ATOM 1734 O O . ARG A 1 237 ? 8.194 6.956 -2.102 1.00 76.25 237 ARG A O 1
ATOM 1741 N N . VAL A 1 238 ? 9.673 8.158 -0.906 1.00 75.38 238 VAL A N 1
ATOM 1742 C CA . VAL A 1 238 ? 10.553 7.035 -0.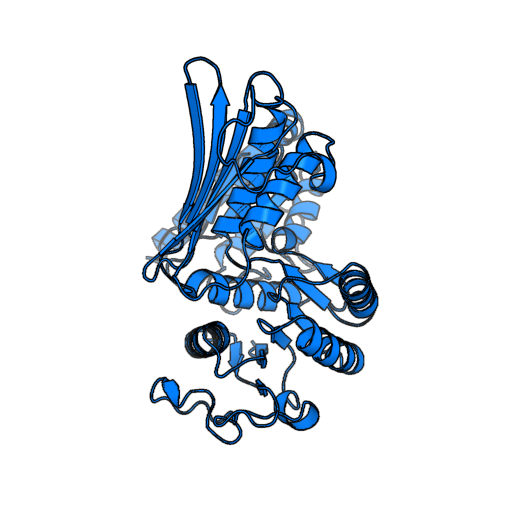544 1.00 75.38 238 VAL A CA 1
ATOM 1743 C C . VAL A 1 238 ? 9.799 5.972 0.253 1.00 75.38 238 VAL A C 1
ATOM 1745 O O . VAL A 1 238 ? 9.984 4.784 0.002 1.00 75.38 238 VAL A O 1
ATOM 1748 N N . SER A 1 239 ? 8.895 6.374 1.152 1.00 70.94 239 SER A N 1
ATOM 1749 C CA . SER A 1 239 ? 8.102 5.436 1.959 1.00 70.94 239 SER A CA 1
ATOM 1750 C C . SER A 1 239 ? 7.234 4.507 1.107 1.00 70.94 239 SER A C 1
ATOM 1752 O O . SER A 1 239 ? 7.104 3.328 1.425 1.00 70.94 239 SER A O 1
ATOM 1754 N N . TYR A 1 240 ? 6.694 4.998 -0.011 1.00 81.44 240 TYR A N 1
ATOM 1755 C CA . TYR A 1 240 ? 5.915 4.180 -0.942 1.00 81.44 240 TYR A CA 1
ATOM 1756 C C . TYR A 1 240 ? 6.798 3.163 -1.673 1.00 81.44 240 TYR A C 1
ATOM 1758 O O . TYR A 1 240 ? 6.403 2.011 -1.847 1.00 81.44 240 TYR A O 1
ATOM 1766 N N . ALA A 1 241 ? 8.005 3.572 -2.078 1.00 82.81 241 ALA A N 1
ATOM 1767 C CA . ALA A 1 241 ? 8.953 2.679 -2.735 1.00 82.81 241 ALA A CA 1
ATOM 1768 C C . ALA A 1 241 ? 9.421 1.566 -1.782 1.00 82.81 241 ALA A C 1
ATOM 1770 O O . ALA A 1 241 ? 9.346 0.394 -2.138 1.00 82.81 241 ALA A O 1
ATOM 1771 N N . GLN A 1 242 ? 9.799 1.912 -0.546 1.00 79.88 242 GLN A N 1
ATOM 1772 C CA . GLN A 1 242 ? 10.193 0.928 0.470 1.00 79.88 242 GLN A CA 1
ATOM 1773 C C . GLN A 1 242 ? 9.052 -0.032 0.821 1.00 79.88 242 GLN A C 1
ATOM 1775 O O . GLN A 1 242 ? 9.264 -1.241 0.889 1.00 79.88 242 GLN A O 1
ATOM 1780 N N . GLY A 1 243 ? 7.827 0.482 0.957 1.00 81.31 243 GLY A N 1
ATOM 1781 C CA . GLY A 1 243 ? 6.644 -0.352 1.146 1.00 81.31 243 GLY A CA 1
ATOM 1782 C C . GLY A 1 243 ? 6.401 -1.331 -0.001 1.00 81.31 243 GLY A C 1
ATOM 1783 O O . GLY A 1 243 ? 6.076 -2.488 0.239 1.00 81.31 243 GLY A O 1
ATOM 1784 N N . SER A 1 244 ? 6.653 -0.910 -1.244 1.00 91.44 244 SER A N 1
ATOM 1785 C CA . SER A 1 244 ? 6.524 -1.781 -2.421 1.00 91.44 244 SER A CA 1
ATOM 1786 C C . SER A 1 244 ? 7.572 -2.899 -2.437 1.00 91.44 244 SER A C 1
ATOM 1788 O O . SER A 1 244 ? 7.268 -4.023 -2.825 1.00 91.44 244 SER A O 1
ATOM 1790 N N . LEU A 1 245 ? 8.800 -2.620 -1.983 1.00 86.69 245 LEU A N 1
ATOM 1791 C CA . LEU A 1 245 ? 9.826 -3.656 -1.822 1.00 86.69 245 LEU A CA 1
ATOM 1792 C C . LEU A 1 245 ? 9.472 -4.628 -0.694 1.00 86.69 245 LEU A C 1
ATOM 1794 O O . LEU A 1 245 ? 9.657 -5.832 -0.845 1.00 86.69 245 LEU A O 1
ATOM 1798 N N . ARG A 1 246 ? 8.914 -4.129 0.415 1.00 82.31 246 ARG A N 1
ATOM 1799 C CA . ARG A 1 246 ? 8.412 -4.978 1.504 1.00 82.31 246 ARG A CA 1
ATOM 1800 C C . ARG A 1 246 ? 7.264 -5.877 1.032 1.00 82.31 246 ARG A C 1
ATOM 1802 O O . ARG A 1 246 ? 7.276 -7.064 1.331 1.00 82.31 246 ARG A O 1
ATOM 1809 N N . ALA A 1 247 ? 6.344 -5.344 0.230 1.00 89.62 247 ALA A N 1
ATOM 1810 C CA . ALA A 1 247 ? 5.302 -6.118 -0.438 1.00 89.62 247 ALA A CA 1
ATOM 1811 C C . ALA A 1 247 ? 5.885 -7.214 -1.348 1.00 89.62 247 ALA A C 1
ATOM 1813 O O . ALA A 1 247 ? 5.458 -8.360 -1.274 1.00 89.62 247 ALA A O 1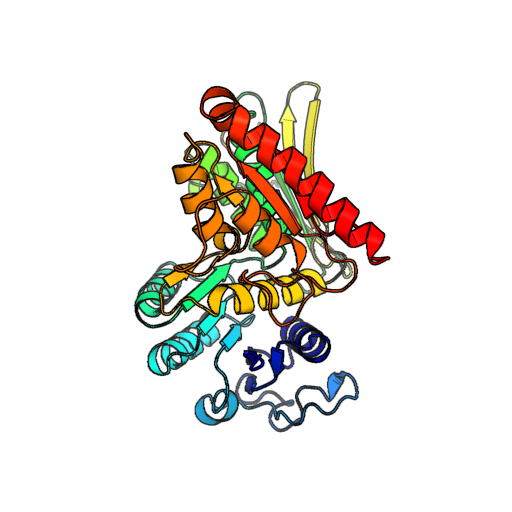
ATOM 1814 N N . ALA A 1 248 ? 6.901 -6.904 -2.162 1.00 92.31 248 ALA A N 1
ATOM 1815 C CA . ALA A 1 248 ? 7.553 -7.903 -3.014 1.00 92.31 248 ALA A CA 1
ATOM 1816 C C . ALA A 1 248 ? 8.196 -9.045 -2.205 1.00 92.31 248 ALA A C 1
ATOM 1818 O O . ALA A 1 248 ? 8.053 -10.211 -2.574 1.00 92.31 248 ALA A O 1
ATOM 1819 N N . ARG A 1 249 ? 8.842 -8.721 -1.076 1.00 85.94 249 ARG A N 1
ATOM 1820 C CA . ARG A 1 249 ? 9.383 -9.714 -0.131 1.00 85.94 249 ARG A CA 1
ATOM 1821 C C . ARG A 1 249 ? 8.284 -10.580 0.472 1.00 85.94 249 ARG A C 1
ATOM 1823 O O . ARG A 1 249 ? 8.402 -11.797 0.450 1.00 85.94 249 ARG A O 1
ATOM 1830 N N . PHE A 1 250 ? 7.200 -9.962 0.941 1.00 84.38 250 PHE A N 1
ATOM 1831 C CA . PHE A 1 250 ? 6.048 -10.674 1.495 1.00 84.38 250 PHE A CA 1
ATOM 1832 C C . PHE A 1 250 ? 5.426 -11.648 0.487 1.00 84.38 250 PHE A C 1
ATOM 1834 O O . PHE A 1 250 ? 5.065 -12.762 0.842 1.00 84.38 250 PHE A O 1
ATOM 1841 N N . LEU A 1 251 ? 5.337 -11.261 -0.788 1.00 91.19 251 LEU A N 1
ATOM 1842 C CA . LEU A 1 251 ? 4.793 -12.132 -1.826 1.00 91.19 251 LEU A CA 1
ATOM 1843 C C . LEU A 1 251 ? 5.738 -13.280 -2.219 1.00 91.19 251 LEU A C 1
ATOM 1845 O O . LEU A 1 251 ? 5.333 -14.128 -3.010 1.00 91.19 251 LEU A O 1
ATOM 1849 N N . ALA A 1 252 ? 6.988 -13.336 -1.741 1.00 88.06 252 ALA A N 1
ATOM 1850 C CA . ALA A 1 252 ? 7.992 -14.273 -2.249 1.00 88.06 252 ALA A CA 1
ATOM 1851 C C . ALA A 1 252 ? 7.631 -15.748 -2.086 1.00 88.06 252 ALA A C 1
ATOM 1853 O O . ALA A 1 252 ? 7.827 -16.524 -3.023 1.00 88.06 252 ALA A O 1
ATOM 1854 N N . ASP A 1 253 ? 6.997 -16.107 -0.981 1.00 83.00 253 ASP A N 1
ATOM 1855 C CA . ASP A 1 253 ? 6.537 -17.461 -0.681 1.00 83.00 253 ASP A CA 1
ATOM 1856 C C . ASP A 1 253 ? 5.063 -17.705 -1.070 1.00 83.00 253 ASP A C 1
ATOM 1858 O O . ASP A 1 253 ? 4.570 -18.825 -0.954 1.00 83.00 253 ASP A O 1
ATOM 1862 N N . LYS A 1 254 ? 4.349 -16.686 -1.572 1.00 85.31 254 LYS A N 1
ATOM 1863 C CA . LYS A 1 254 ? 2.932 -16.798 -1.954 1.00 85.31 254 LYS A CA 1
ATOM 1864 C C . LYS A 1 254 ? 2.788 -17.240 -3.414 1.00 85.31 254 LYS A C 1
ATOM 1866 O O . LYS A 1 254 ? 3.258 -16.520 -4.299 1.00 85.31 254 LYS A O 1
ATOM 1871 N N . PRO A 1 255 ? 2.160 -18.393 -3.713 1.00 85.25 255 PRO A N 1
ATOM 1872 C CA . PRO A 1 255 ? 1.950 -18.827 -5.095 1.00 85.25 255 PRO A CA 1
ATOM 1873 C C . PRO A 1 255 ? 0.836 -18.026 -5.788 1.00 85.25 255 PRO A C 1
ATOM 1875 O O . PRO A 1 255 ? 0.996 -17.603 -6.929 1.00 85.25 255 PRO A O 1
ATOM 1878 N N . THR A 1 256 ? -0.271 -17.785 -5.084 1.00 94.62 256 THR A N 1
ATOM 1879 C CA . THR A 1 256 ? -1.478 -17.084 -5.550 1.00 94.62 256 THR A CA 1
ATOM 1880 C C . THR A 1 256 ? -2.137 -16.373 -4.367 1.00 94.62 256 THR A C 1
ATOM 1882 O O . THR A 1 256 ? -1.834 -16.697 -3.220 1.00 94.62 256 THR A O 1
ATOM 1885 N N . GLY A 1 257 ? -3.054 -15.442 -4.622 1.00 92.62 257 GLY A N 1
ATOM 1886 C CA . GLY A 1 257 ? -3.841 -14.762 -3.590 1.00 92.62 257 GLY A CA 1
ATOM 1887 C C . GLY A 1 257 ? -3.875 -13.247 -3.763 1.00 92.62 257 GLY A C 1
ATOM 1888 O O . GLY A 1 257 ? -3.001 -12.666 -4.408 1.00 92.62 257 GLY A O 1
ATOM 1889 N N . LEU A 1 258 ? -4.912 -12.618 -3.203 1.00 92.56 258 LEU A N 1
ATOM 1890 C CA . LEU A 1 258 ? -5.053 -11.165 -3.146 1.00 92.56 258 LEU A CA 1
ATOM 1891 C C . LEU A 1 258 ? -4.773 -10.702 -1.720 1.00 92.56 258 LEU A C 1
ATOM 1893 O O . LEU A 1 258 ? -5.480 -11.105 -0.802 1.00 92.56 258 LEU A O 1
ATOM 1897 N N . TYR A 1 259 ? -3.774 -9.844 -1.582 1.00 90.00 259 TYR A N 1
ATOM 1898 C CA . TYR A 1 259 ? -3.281 -9.316 -0.317 1.00 90.00 259 TYR A CA 1
ATOM 1899 C C . TYR A 1 259 ? -3.311 -7.788 -0.328 1.00 90.00 259 TYR A C 1
ATOM 1901 O O . TYR A 1 259 ? -3.330 -7.164 -1.395 1.00 90.00 259 TYR A O 1
ATOM 1909 N N . ASP A 1 260 ? -3.251 -7.174 0.844 1.00 85.19 260 ASP A N 1
ATOM 1910 C CA . ASP A 1 260 ? -3.037 -5.742 1.011 1.00 85.19 260 ASP A CA 1
ATOM 1911 C C . ASP A 1 260 ? -1.827 -5.445 1.919 1.00 85.19 260 ASP A C 1
ATOM 1913 O O . ASP A 1 260 ? -1.045 -6.323 2.275 1.00 85.19 260 ASP A O 1
ATOM 1917 N N . MET A 1 261 ? -1.598 -4.170 2.243 1.00 79.44 261 MET A N 1
ATOM 1918 C CA . MET A 1 261 ? -0.468 -3.774 3.092 1.00 79.44 261 MET A CA 1
ATOM 1919 C C . MET A 1 261 ? -0.662 -4.094 4.580 1.00 79.44 261 MET A C 1
ATOM 1921 O O . MET A 1 261 ? 0.316 -4.012 5.320 1.00 79.44 261 MET A O 1
ATOM 1925 N N . GLN A 1 262 ? -1.874 -4.431 5.030 1.00 67.81 262 GLN A N 1
ATOM 1926 C CA . GLN A 1 262 ? -2.113 -4.943 6.381 1.00 67.81 262 GLN A CA 1
ATOM 1927 C C . GLN A 1 262 ? -1.576 -6.369 6.506 1.00 67.81 262 GLN A C 1
ATOM 1929 O O . GLN A 1 262 ? -0.943 -6.676 7.508 1.00 67.81 262 GLN A O 1
ATOM 1934 N N . ASP A 1 263 ? -1.698 -7.187 5.454 1.00 72.19 263 ASP A N 1
ATOM 1935 C CA . ASP A 1 263 ? -1.100 -8.533 5.416 1.00 72.19 263 ASP A CA 1
ATOM 1936 C C . ASP A 1 263 ? 0.441 -8.509 5.502 1.00 72.19 263 ASP A C 1
ATOM 1938 O O . ASP A 1 263 ? 1.069 -9.490 5.893 1.00 72.19 263 ASP A O 1
ATOM 1942 N N . VAL A 1 264 ? 1.064 -7.377 5.147 1.00 70.50 264 VAL A N 1
ATOM 1943 C CA . VAL A 1 264 ? 2.525 -7.163 5.162 1.00 70.50 264 VAL A CA 1
ATOM 1944 C C . VAL A 1 264 ? 3.058 -6.751 6.549 1.00 70.50 264 VAL A C 1
ATOM 1946 O O . VAL A 1 264 ? 4.280 -6.727 6.778 1.00 70.50 264 VAL A O 1
ATOM 1949 N N . LEU A 1 265 ? 2.177 -6.389 7.486 1.00 64.62 265 LEU A N 1
ATOM 1950 C CA . LEU A 1 265 ? 2.548 -6.068 8.867 1.00 64.62 265 LEU A CA 1
ATOM 1951 C C . LEU A 1 265 ? 2.721 -7.364 9.676 1.00 64.62 265 LEU A C 1
ATOM 1953 O O . LEU A 1 265 ? 1.944 -8.303 9.540 1.00 64.62 265 LEU A O 1
ATOM 1957 N N . VAL A 1 266 ? 3.760 -7.422 10.516 1.00 70.62 266 VAL A N 1
ATOM 1958 C CA . VAL A 1 266 ? 4.007 -8.577 11.393 1.00 70.62 266 VAL A CA 1
ATOM 1959 C C . VAL A 1 266 ? 3.165 -8.388 12.649 1.00 70.62 266 VAL A C 1
ATOM 1961 O O . VAL A 1 266 ? 3.555 -7.688 13.583 1.00 70.62 266 VAL A O 1
ATOM 1964 N N . GLU A 1 267 ? 1.971 -8.968 12.620 1.00 79.75 267 GLU A N 1
ATOM 1965 C CA . GLU A 1 267 ? 1.007 -8.920 13.716 1.00 79.75 267 GLU A CA 1
ATOM 1966 C C . GLU A 1 267 ? 0.766 -10.325 14.269 1.00 79.75 267 GLU A C 1
ATOM 1968 O O . GLU A 1 267 ? 0.517 -11.262 13.508 1.00 79.75 267 GLU A O 1
ATOM 1973 N N . LEU A 1 268 ? 0.785 -10.447 15.594 1.00 86.25 268 LEU A N 1
ATOM 1974 C CA . LEU A 1 268 ? 0.283 -11.602 16.327 1.00 86.25 268 LEU A CA 1
ATOM 1975 C C . LEU A 1 268 ? -1.150 -11.305 16.783 1.00 86.25 268 LEU A C 1
ATOM 1977 O O . LEU A 1 268 ? -1.420 -10.275 17.408 1.00 86.25 268 LEU A O 1
ATOM 1981 N N . ASN A 1 269 ? -2.088 -12.198 16.484 1.00 85.19 269 ASN A N 1
ATOM 1982 C CA . ASN A 1 269 ? -3.457 -12.105 16.969 1.00 85.19 269 ASN A CA 1
ATOM 1983 C C . ASN A 1 269 ? -3.566 -12.687 18.382 1.00 85.19 269 ASN A C 1
ATOM 1985 O O . ASN A 1 269 ? -3.788 -13.882 18.567 1.00 85.19 269 ASN A O 1
ATOM 1989 N N . GLY A 1 270 ? -3.486 -11.825 19.390 1.00 91.31 270 GLY A N 1
ATOM 1990 C CA . GLY A 1 270 ? -3.612 -12.195 20.794 1.00 91.31 270 GLY A CA 1
ATOM 1991 C C . GLY A 1 270 ? -4.933 -12.883 21.153 1.00 91.31 270 GLY A C 1
ATOM 1992 O O . GLY A 1 270 ? -4.969 -13.688 22.077 1.00 91.31 270 GLY A O 1
ATOM 1993 N N . ALA A 1 271 ? -6.017 -12.665 20.398 1.00 87.56 271 ALA A N 1
ATOM 1994 C CA . ALA A 1 271 ? -7.271 -13.388 20.620 1.00 87.56 271 ALA A CA 1
ATOM 1995 C C . ALA A 1 271 ? -7.204 -14.858 20.162 1.00 87.56 271 ALA A C 1
ATOM 1997 O O . ALA A 1 271 ? -7.966 -15.684 20.674 1.00 87.56 271 ALA A O 1
ATOM 1998 N N . ALA A 1 272 ? -6.323 -15.171 19.206 1.00 89.31 272 ALA A N 1
ATOM 1999 C CA . ALA A 1 272 ? -6.072 -16.524 18.712 1.00 89.31 272 ALA A CA 1
ATOM 2000 C C . ALA A 1 272 ? -5.042 -17.285 19.562 1.00 89.31 272 ALA A C 1
ATOM 2002 O O . ALA A 1 272 ? -5.013 -18.511 19.517 1.00 89.31 272 ALA A O 1
ATOM 2003 N N . ILE A 1 273 ? -4.233 -16.572 20.349 1.00 96.12 273 ILE A N 1
ATOM 2004 C CA . ILE A 1 273 ? -3.214 -17.156 21.219 1.00 96.12 273 ILE A CA 1
ATOM 2005 C C . ILE A 1 273 ? -3.837 -17.481 22.580 1.00 96.12 273 ILE A C 1
ATOM 2007 O O . ILE A 1 273 ? -4.056 -16.608 23.420 1.00 96.12 273 ILE A O 1
ATOM 2011 N N . THR A 1 274 ? -4.150 -18.757 22.788 1.00 95.75 274 THR A N 1
ATOM 2012 C CA . THR A 1 274 ? -4.787 -19.276 24.009 1.00 95.75 274 THR A CA 1
ATOM 2013 C C . THR A 1 274 ? -3.848 -20.105 24.878 1.00 95.75 274 THR A C 1
ATOM 2015 O O . THR A 1 274 ? -4.168 -20.372 26.030 1.00 95.75 274 THR A O 1
ATOM 2018 N N . ASP A 1 275 ? -2.711 -20.524 24.331 1.00 96.19 275 ASP A N 1
ATOM 2019 C CA . ASP A 1 275 ? -1.682 -21.353 24.958 1.00 96.19 275 ASP A CA 1
ATOM 2020 C C . ASP A 1 275 ? -0.377 -21.286 24.136 1.00 96.19 275 ASP A C 1
ATOM 2022 O O . ASP A 1 275 ? -0.292 -20.586 23.125 1.00 96.19 275 ASP A O 1
ATOM 2026 N N . ALA A 1 276 ? 0.656 -22.014 24.569 1.00 94.44 276 ALA A N 1
ATOM 2027 C CA . ALA A 1 276 ? 1.947 -22.049 23.880 1.00 94.44 276 ALA A CA 1
ATOM 2028 C C . ALA A 1 276 ? 1.855 -22.626 22.454 1.00 94.44 276 ALA A C 1
ATOM 2030 O O . ALA A 1 276 ? 2.557 -22.171 21.556 1.00 94.44 276 ALA A O 1
ATOM 2031 N N . GLU A 1 277 ? 0.972 -23.598 22.217 1.00 96.00 277 GLU A N 1
ATOM 2032 C CA . GLU A 1 277 ? 0.834 -24.227 20.900 1.00 96.00 277 GLU A CA 1
ATOM 2033 C C . GLU A 1 277 ? 0.236 -23.248 19.885 1.00 96.00 277 GLU A C 1
ATOM 2035 O O . GLU A 1 277 ? 0.789 -23.032 18.807 1.00 96.00 277 GLU A O 1
ATOM 2040 N N . SER A 1 278 ? -0.859 -22.587 20.254 1.00 95.12 278 SER A N 1
ATOM 2041 C CA . SER A 1 278 ? -1.493 -21.556 19.428 1.00 95.12 278 SER A CA 1
ATOM 2042 C C . SER A 1 278 ? -0.599 -20.329 19.222 1.00 95.12 278 SER A C 1
ATOM 2044 O O . SER A 1 278 ? -0.608 -19.755 18.134 1.00 95.12 278 SER A O 1
ATOM 2046 N N . PHE A 1 279 ? 0.232 -19.966 20.205 1.00 96.25 279 PHE A N 1
ATOM 2047 C CA . PHE A 1 279 ? 1.286 -18.961 20.035 1.00 96.25 279 PHE A CA 1
ATOM 2048 C C . PHE A 1 279 ? 2.287 -19.333 18.954 1.00 96.25 279 PHE A C 1
ATOM 2050 O O . PHE A 1 279 ? 2.649 -18.493 18.127 1.00 96.25 279 PHE A O 1
ATOM 2057 N N . HIS A 1 280 ? 2.736 -20.584 18.956 1.00 95.19 280 HIS A N 1
ATOM 2058 C CA . HIS A 1 280 ? 3.672 -21.059 17.961 1.00 95.19 280 HIS A CA 1
ATOM 2059 C C . HIS A 1 280 ? 3.016 -21.059 16.579 1.00 95.19 280 HIS A C 1
ATOM 2061 O O . HIS A 1 280 ? 3.557 -20.405 15.692 1.00 95.19 280 HIS A O 1
ATOM 2067 N N . VAL A 1 281 ? 1.824 -21.638 16.415 1.00 88.00 281 VAL A N 1
ATOM 2068 C CA . VAL A 1 281 ? 1.082 -21.598 15.138 1.00 88.00 281 VAL A CA 1
ATOM 2069 C C . VAL A 1 281 ? 0.937 -20.165 14.611 1.00 88.00 281 VAL A C 1
ATOM 2071 O O . VAL A 1 281 ? 1.190 -19.893 13.435 1.00 88.00 281 VAL A O 1
ATOM 2074 N N . GLU A 1 282 ? 0.579 -19.227 15.487 1.00 89.19 282 GLU A N 1
ATOM 2075 C CA . GLU A 1 282 ? 0.425 -17.821 15.119 1.00 89.19 282 GLU A CA 1
ATOM 2076 C C . GLU A 1 282 ? 1.766 -17.149 14.782 1.00 89.19 282 GLU A C 1
ATOM 2078 O O . GLU A 1 282 ? 1.852 -16.359 13.841 1.00 89.19 282 GLU A O 1
ATOM 2083 N N . SER A 1 283 ? 2.841 -17.512 15.481 1.00 88.81 283 SER A N 1
ATOM 2084 C CA . SER A 1 283 ? 4.200 -17.057 15.182 1.00 88.81 283 SER A CA 1
ATOM 2085 C C . SER A 1 283 ? 4.706 -17.593 13.842 1.00 88.81 283 SER A C 1
ATOM 2087 O O . SER A 1 283 ? 5.305 -16.845 13.073 1.00 88.81 283 SER A O 1
ATOM 2089 N N . GLN A 1 284 ? 4.427 -18.855 13.508 1.00 85.62 284 GLN A N 1
ATOM 2090 C CA . GLN A 1 284 ? 4.787 -19.420 12.209 1.00 85.62 284 GLN A CA 1
ATOM 2091 C C . GLN A 1 284 ? 4.145 -18.620 11.072 1.00 85.62 284 GLN A C 1
ATOM 2093 O O . GLN A 1 284 ? 4.816 -18.272 10.101 1.00 85.62 284 GLN A O 1
ATOM 2098 N N . ARG A 1 285 ? 2.863 -18.261 11.230 1.00 84.94 285 ARG A N 1
ATOM 2099 C CA . ARG A 1 285 ? 2.130 -17.402 10.292 1.00 84.94 285 ARG A CA 1
ATOM 2100 C C . ARG A 1 285 ? 2.739 -16.000 10.202 1.00 84.94 285 ARG A C 1
ATOM 2102 O O . ARG A 1 285 ? 2.968 -15.517 9.095 1.00 84.94 285 ARG A O 1
ATOM 2109 N N . ALA A 1 286 ? 2.959 -15.342 11.341 1.00 78.12 286 ALA A N 1
ATOM 2110 C CA . ALA A 1 286 ? 3.345 -13.931 11.402 1.00 78.12 286 ALA A CA 1
ATOM 2111 C C . ALA A 1 286 ? 4.806 -13.679 10.994 1.00 78.12 286 ALA A C 1
ATOM 2113 O O . ALA A 1 286 ? 5.097 -12.687 10.328 1.00 78.12 286 ALA A O 1
ATOM 2114 N N . PHE A 1 287 ? 5.716 -14.581 11.367 1.00 78.81 287 PHE A N 1
ATOM 2115 C CA . PHE A 1 287 ? 7.158 -14.452 11.125 1.00 78.81 287 PHE A CA 1
ATOM 2116 C C . PHE A 1 287 ? 7.677 -15.341 9.985 1.00 78.81 287 PHE A C 1
ATOM 2118 O O . PHE A 1 287 ? 8.869 -15.300 9.665 1.00 78.81 287 PHE A O 1
ATOM 2125 N N . GLY A 1 288 ? 6.807 -16.165 9.389 1.00 72.81 288 GLY A N 1
ATOM 2126 C CA . GLY A 1 288 ? 7.148 -17.084 8.303 1.00 72.81 288 GLY A CA 1
ATOM 2127 C C . GLY A 1 288 ? 8.224 -18.101 8.679 1.00 72.81 288 GLY A C 1
ATOM 2128 O O . GLY A 1 288 ? 9.166 -18.292 7.911 1.00 72.81 288 GLY A O 1
ATOM 2129 N N . PHE A 1 289 ? 8.124 -18.714 9.862 1.00 83.62 289 PHE A N 1
ATOM 2130 C CA . PHE A 1 289 ? 9.024 -19.802 10.262 1.00 83.62 289 PHE A CA 1
ATOM 2131 C C . PHE A 1 289 ? 8.756 -21.073 9.418 1.00 83.62 289 PHE A C 1
ATOM 2133 O O . PHE A 1 289 ? 7.609 -21.326 9.037 1.00 83.62 289 PHE A O 1
ATOM 2140 N N . PRO A 1 290 ? 9.782 -21.883 9.090 1.00 75.69 290 PRO A N 1
ATOM 2141 C CA . PRO A 1 290 ? 9.630 -23.066 8.238 1.00 75.69 290 PRO A CA 1
ATOM 2142 C C . PRO A 1 290 ? 8.826 -24.161 8.936 1.00 75.69 290 PRO A C 1
ATOM 2144 O O . PRO A 1 290 ? 8.939 -24.298 10.141 1.00 75.69 290 PRO A O 1
ATOM 2147 N N . ASP A 1 291 ? 8.132 -25.033 8.199 1.00 77.62 291 ASP A N 1
ATOM 2148 C CA . ASP A 1 291 ? 7.337 -26.147 8.772 1.00 77.62 291 ASP A CA 1
ATOM 2149 C C . ASP A 1 291 ? 8.120 -27.095 9.699 1.00 77.62 291 ASP A C 1
ATOM 2151 O O . ASP A 1 291 ? 7.538 -27.844 10.479 1.00 77.62 291 ASP A O 1
ATOM 2155 N N . SER A 1 292 ? 9.450 -27.093 9.604 1.00 81.44 292 SER A N 1
ATOM 2156 C CA . SER A 1 292 ? 10.339 -27.867 10.469 1.00 81.44 292 SER A CA 1
ATOM 2157 C C . SER A 1 292 ? 10.710 -27.167 11.781 1.00 81.44 292 SER A C 1
ATOM 2159 O O . SER A 1 292 ? 11.485 -27.739 12.549 1.00 81.44 292 SER A O 1
ATOM 2161 N N . TYR A 1 293 ? 10.255 -25.933 12.024 1.00 86.12 293 TYR A N 1
ATOM 2162 C CA . TYR A 1 293 ? 10.584 -25.207 13.248 1.00 86.12 293 TYR A CA 1
ATOM 2163 C C . TYR A 1 293 ? 9.885 -25.865 14.459 1.00 86.12 293 TYR A C 1
ATOM 2165 O O . TYR A 1 293 ? 8.688 -26.153 14.407 1.00 86.12 293 TYR A O 1
ATOM 2173 N N . PRO A 1 294 ? 10.601 -26.151 15.558 1.00 90.62 294 PRO A N 1
ATOM 2174 C CA . PRO A 1 294 ? 9.970 -26.710 16.748 1.00 90.62 294 PRO A CA 1
ATOM 2175 C C . PRO A 1 294 ? 9.106 -25.672 17.473 1.00 90.62 294 PRO A C 1
ATOM 2177 O O . PRO A 1 294 ? 9.525 -24.533 17.674 1.00 90.62 294 PRO A O 1
ATOM 2180 N N . HIS A 1 295 ? 7.934 -26.091 17.952 1.00 94.50 295 HIS A N 1
ATOM 2181 C CA . HIS A 1 295 ? 7.049 -25.276 18.791 1.00 94.50 295 HIS A CA 1
ATOM 2182 C C . HIS A 1 295 ? 7.599 -25.175 20.224 1.00 94.50 295 HIS A C 1
ATOM 2184 O O . HIS A 1 295 ? 7.084 -25.780 21.162 1.00 94.50 295 HIS A O 1
ATOM 2190 N N . THR A 1 296 ? 8.717 -24.466 20.372 1.00 94.62 296 THR A N 1
ATOM 2191 C CA . THR A 1 296 ? 9.356 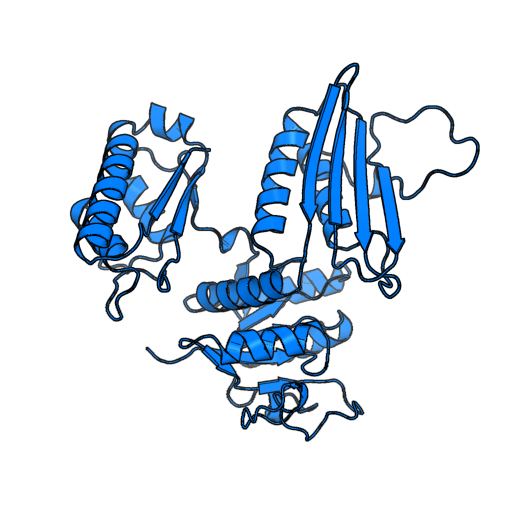-24.171 21.660 1.00 94.62 296 THR A CA 1
ATOM 2192 C C . THR A 1 296 ? 9.832 -22.727 21.688 1.00 94.62 296 THR A C 1
ATOM 2194 O O . THR A 1 296 ? 10.197 -22.172 20.646 1.00 94.62 296 THR A O 1
ATOM 2197 N N . MET A 1 297 ? 9.877 -22.125 22.877 1.00 91.94 297 MET A N 1
ATOM 2198 C CA . MET A 1 297 ? 10.351 -20.750 23.020 1.00 91.94 297 MET A CA 1
ATOM 2199 C C . MET A 1 297 ? 11.825 -20.600 22.620 1.00 91.94 297 MET A C 1
ATOM 2201 O O . MET A 1 297 ? 12.172 -19.630 21.958 1.00 91.94 297 MET A O 1
ATOM 2205 N N . ASP A 1 298 ? 12.671 -21.597 22.902 1.00 90.06 298 ASP A N 1
ATOM 2206 C CA . ASP A 1 298 ? 14.073 -21.604 22.455 1.00 90.06 298 ASP A CA 1
ATOM 2207 C C . ASP A 1 298 ? 14.180 -21.497 20.927 1.00 90.06 298 ASP A C 1
ATOM 2209 O O . ASP A 1 298 ? 14.937 -20.686 20.400 1.00 90.06 298 ASP A O 1
ATOM 2213 N N . SER A 1 299 ? 13.354 -22.255 20.199 1.00 88.19 299 SER A N 1
ATOM 2214 C CA . SER A 1 299 ? 13.321 -22.185 18.732 1.00 88.19 299 SER A CA 1
ATOM 2215 C C . SER A 1 299 ? 12.782 -20.847 18.226 1.00 88.19 299 SER A C 1
ATOM 2217 O O . SER A 1 299 ? 13.258 -20.340 17.212 1.00 88.19 299 SER A O 1
ATOM 2219 N N . TRP A 1 300 ? 11.807 -20.261 18.926 1.00 92.69 300 TRP A N 1
ATOM 2220 C CA . TRP A 1 300 ? 11.284 -18.929 18.615 1.00 92.69 300 TRP A CA 1
ATOM 2221 C C . TRP A 1 300 ? 12.362 -17.851 18.790 1.00 92.69 300 TRP A C 1
ATOM 2223 O O . TRP A 1 300 ? 12.572 -17.031 17.895 1.00 92.69 300 TRP A O 1
ATOM 2233 N N . VAL A 1 301 ? 13.104 -17.910 19.901 1.00 91.38 301 VAL A N 1
ATOM 2234 C CA . VAL A 1 301 ? 14.248 -17.037 20.184 1.00 91.38 301 VAL A CA 1
ATOM 2235 C C . VAL A 1 301 ? 15.318 -17.186 19.117 1.00 91.38 301 VAL A C 1
ATOM 2237 O O . VAL A 1 301 ? 15.779 -16.179 18.581 1.00 91.38 301 VAL A O 1
ATOM 2240 N N . ASP A 1 302 ? 15.697 -18.412 18.768 1.00 87.75 302 ASP A N 1
ATOM 2241 C CA . ASP A 1 302 ? 16.715 -18.663 17.750 1.00 87.75 302 ASP A CA 1
ATOM 2242 C C . ASP A 1 302 ? 16.298 -18.106 16.384 1.00 87.75 302 ASP A C 1
ATOM 2244 O O . ASP A 1 302 ? 17.100 -17.446 15.723 1.00 87.75 302 ASP A O 1
ATOM 2248 N N . CYS A 1 303 ? 15.034 -18.269 15.980 1.00 87.81 303 CYS A N 1
ATOM 2249 C CA . CYS A 1 303 ? 14.553 -17.733 14.704 1.00 87.81 303 CYS A CA 1
ATOM 2250 C C . CYS A 1 303 ? 14.622 -16.198 14.628 1.00 87.81 303 CYS A C 1
ATOM 2252 O O . CYS A 1 303 ? 14.821 -15.653 13.542 1.00 87.81 303 CYS A O 1
ATOM 2254 N N . LEU A 1 304 ? 14.473 -15.499 15.757 1.00 90.00 304 LEU A N 1
ATOM 2255 C CA . LEU A 1 304 ? 14.477 -14.032 15.822 1.00 90.00 304 LEU A CA 1
ATOM 2256 C C . LEU A 1 304 ? 15.832 -13.428 16.241 1.00 90.00 304 LEU A C 1
ATOM 2258 O O . LEU A 1 304 ? 16.070 -12.232 16.057 1.00 90.00 304 LEU A O 1
ATOM 2262 N N . SER A 1 305 ? 16.751 -14.243 16.760 1.00 89.44 305 SER A N 1
ATOM 2263 C CA . SER A 1 305 ? 18.089 -13.805 17.185 1.00 89.44 305 SER A CA 1
ATOM 2264 C C . SER A 1 305 ? 19.023 -13.474 16.024 1.00 89.44 305 SER A C 1
ATOM 2266 O O . SER A 1 305 ? 20.021 -12.793 16.228 1.00 89.44 305 SER A O 1
ATOM 2268 N N . TYR A 1 306 ? 18.702 -13.950 14.821 1.00 85.88 306 TYR A N 1
ATOM 2269 C CA . TYR A 1 306 ? 19.582 -13.900 13.652 1.00 85.88 306 TYR A CA 1
ATOM 2270 C C . TYR A 1 306 ? 18.898 -13.264 12.434 1.00 85.88 306 TYR A C 1
ATOM 2272 O O . TYR A 1 306 ? 19.176 -13.618 11.291 1.00 85.88 306 TYR A O 1
ATOM 2280 N N . LEU A 1 307 ? 17.988 -12.307 12.652 1.00 83.38 307 LEU A N 1
ATOM 2281 C CA . LEU A 1 307 ? 17.250 -11.627 11.576 1.00 83.38 307 LEU A CA 1
ATOM 2282 C C . LEU A 1 307 ? 18.153 -10.827 10.627 1.00 83.38 307 LEU A C 1
ATOM 2284 O O . LEU A 1 307 ? 17.717 -10.473 9.532 1.00 83.38 307 LEU A O 1
ATOM 2288 N N . ARG A 1 308 ? 19.392 -10.524 11.023 1.00 83.38 308 ARG A N 1
ATOM 2289 C CA . ARG A 1 308 ? 20.391 -9.869 10.163 1.00 83.38 308 ARG A CA 1
ATOM 2290 C C . ARG A 1 308 ? 21.267 -10.879 9.398 1.00 83.38 308 ARG A C 1
ATOM 2292 O O . ARG A 1 308 ? 21.813 -10.543 8.344 1.00 83.38 308 ARG A O 1
ATOM 2299 N N . ASP A 1 309 ? 21.300 -12.144 9.814 1.00 82.25 309 ASP A N 1
ATOM 2300 C CA . ASP A 1 309 ? 22.189 -13.171 9.254 1.00 82.25 309 ASP A CA 1
ATOM 2301 C C . ASP A 1 309 ? 21.650 -13.804 7.967 1.00 82.25 309 ASP A C 1
ATOM 2303 O O . ASP A 1 309 ? 20.444 -13.818 7.704 1.00 82.25 309 ASP A O 1
ATOM 2307 N N . GLU A 1 310 ? 22.562 -14.314 7.124 1.00 64.94 310 GLU A N 1
ATOM 2308 C CA . GLU A 1 310 ? 22.228 -14.938 5.827 1.00 64.94 310 GLU A CA 1
ATOM 2309 C C . GLU A 1 310 ? 21.532 -16.287 5.927 1.00 64.94 310 GLU A C 1
ATOM 2311 O O . GLU A 1 310 ? 20.785 -16.633 5.012 1.00 64.94 310 GLU A O 1
ATOM 2316 N N . ASP A 1 311 ? 21.692 -16.972 7.053 1.00 61.78 311 ASP A N 1
ATOM 2317 C CA . ASP A 1 311 ? 21.168 -18.316 7.287 1.00 61.78 311 ASP A CA 1
ATOM 2318 C C . ASP A 1 311 ? 19.999 -18.325 8.297 1.00 61.78 311 ASP A C 1
ATOM 2320 O O . ASP A 1 311 ? 19.720 -19.343 8.930 1.00 61.78 311 ASP A O 1
ATOM 2324 N N . GLY A 1 312 ? 19.310 -17.188 8.467 1.00 64.31 312 GLY A N 1
ATOM 2325 C CA . GLY A 1 312 ? 18.176 -17.049 9.385 1.00 64.31 312 GLY A CA 1
ATOM 2326 C C . GLY A 1 312 ? 16.986 -17.960 9.043 1.00 64.31 312 GLY A C 1
ATOM 2327 O O . GLY A 1 312 ? 16.676 -18.212 7.880 1.00 64.31 312 GLY A O 1
ATOM 2328 N N . MET A 1 313 ? 16.283 -18.430 10.078 1.00 73.38 313 MET A N 1
ATOM 2329 C CA . MET A 1 313 ? 15.130 -19.347 9.985 1.00 73.38 313 MET A CA 1
ATOM 2330 C C . MET A 1 313 ? 13.771 -18.617 9.899 1.00 73.38 313 MET A C 1
ATOM 2332 O O . MET A 1 313 ? 12.724 -19.225 10.102 1.00 73.38 313 MET A O 1
ATOM 2336 N N . SER A 1 314 ? 13.765 -17.313 9.615 1.00 75.81 314 SER A N 1
ATOM 2337 C CA . SER A 1 314 ? 12.560 -16.491 9.435 1.00 75.81 314 SER A CA 1
ATOM 2338 C C . SER A 1 314 ? 12.485 -15.961 8.004 1.00 75.81 314 SER A C 1
ATOM 2340 O O . SER A 1 314 ? 13.509 -15.743 7.356 1.00 75.81 314 SER A O 1
ATOM 2342 N N . SER A 1 315 ? 11.271 -15.705 7.511 1.00 67.00 315 SER A N 1
ATOM 2343 C CA . SER A 1 315 ? 11.071 -14.976 6.253 1.00 67.00 315 SER A CA 1
ATOM 2344 C C . SER A 1 315 ? 11.410 -13.482 6.368 1.00 67.00 315 SER A C 1
ATOM 2346 O O . SER A 1 315 ? 11.493 -12.780 5.356 1.00 67.00 315 SER A O 1
ATOM 2348 N N . ILE A 1 316 ? 11.609 -12.986 7.593 1.00 70.88 316 ILE A N 1
ATOM 2349 C CA . ILE A 1 316 ? 11.947 -11.599 7.894 1.00 70.88 316 ILE A CA 1
ATOM 2350 C C . ILE A 1 316 ? 13.458 -11.437 7.930 1.00 70.88 316 ILE A C 1
ATOM 2352 O O . ILE A 1 316 ? 14.182 -12.237 8.519 1.00 70.88 316 ILE A O 1
ATOM 2356 N N . ARG A 1 317 ? 13.921 -10.341 7.330 1.00 80.25 317 ARG A N 1
ATOM 2357 C CA . ARG A 1 317 ? 15.332 -10.000 7.280 1.00 80.25 317 ARG A CA 1
ATOM 2358 C C . ARG A 1 317 ? 15.544 -8.518 7.516 1.00 80.25 317 ARG A C 1
ATOM 2360 O O . ARG A 1 317 ? 15.043 -7.700 6.746 1.00 80.25 317 ARG A O 1
ATOM 2367 N N . LEU A 1 318 ? 16.266 -8.200 8.582 1.00 72.31 318 LEU A N 1
ATOM 2368 C CA . LEU A 1 318 ? 16.553 -6.835 8.997 1.00 72.31 318 LEU A CA 1
ATOM 2369 C C . LEU A 1 318 ? 17.874 -6.362 8.404 1.00 72.31 318 LEU A C 1
ATOM 2371 O O . LEU A 1 318 ? 18.837 -7.122 8.289 1.00 72.31 318 LEU A O 1
ATOM 2375 N N . LYS A 1 319 ? 17.925 -5.083 8.039 1.00 76.19 319 LYS A N 1
ATOM 2376 C CA . LYS A 1 319 ? 19.186 -4.396 7.749 1.00 76.19 319 LYS A CA 1
ATOM 2377 C C . LYS A 1 319 ? 19.871 -3.948 9.043 1.00 76.19 319 LYS A C 1
ATOM 2379 O O . LYS A 1 319 ? 19.291 -3.990 10.131 1.00 76.19 319 LYS A O 1
ATOM 2384 N N . GLU A 1 320 ? 21.114 -3.489 8.905 1.00 77.00 320 GLU A N 1
ATOM 2385 C CA . GLU A 1 320 ? 21.817 -2.765 9.966 1.00 77.00 320 GLU A CA 1
ATOM 2386 C C . GLU A 1 320 ? 20.930 -1.614 10.470 1.00 77.00 320 GLU A C 1
ATOM 2388 O O . GLU A 1 320 ? 20.338 -0.888 9.668 1.00 77.00 320 GLU A O 1
ATOM 2393 N N . ASP A 1 321 ? 20.800 -1.495 11.792 1.00 73.56 321 ASP A N 1
ATOM 2394 C CA . ASP A 1 321 ? 19.953 -0.517 12.492 1.00 73.56 321 ASP A CA 1
ATOM 2395 C C . ASP A 1 321 ? 18.427 -0.615 12.275 1.00 73.56 321 ASP A C 1
ATOM 2397 O O . ASP A 1 321 ? 17.686 0.216 12.807 1.00 73.56 321 ASP A O 1
ATOM 2401 N N . GLU A 1 322 ? 17.921 -1.600 11.530 1.00 74.31 322 GLU A N 1
ATOM 2402 C CA . GLU A 1 322 ? 16.476 -1.802 11.380 1.00 74.31 322 GLU A CA 1
ATOM 2403 C C . GLU A 1 322 ? 15.888 -2.516 12.606 1.00 74.31 322 GLU A C 1
ATOM 2405 O O . GLU A 1 322 ? 16.529 -3.399 13.188 1.00 74.31 322 GLU A O 1
ATOM 2410 N N . VAL A 1 323 ? 14.661 -2.126 12.968 1.00 79.81 323 VAL A N 1
ATOM 2411 C CA . VAL A 1 323 ? 13.883 -2.690 14.076 1.00 79.81 323 VAL A CA 1
ATOM 2412 C C . VAL A 1 323 ? 12.622 -3.346 13.519 1.00 79.81 323 VAL A C 1
ATOM 2414 O O . VAL A 1 323 ? 11.837 -2.721 12.801 1.00 79.81 323 VAL A O 1
ATOM 2417 N N . LEU A 1 324 ? 12.412 -4.612 13.865 1.00 80.44 324 LEU A N 1
ATOM 2418 C CA . LEU A 1 324 ? 11.154 -5.308 13.661 1.00 80.44 324 LEU A CA 1
ATOM 2419 C C . LEU A 1 324 ? 10.180 -4.931 14.778 1.00 80.44 324 LEU A C 1
ATOM 2421 O O . LEU A 1 324 ? 10.372 -5.300 15.935 1.00 80.44 324 LEU A O 1
ATOM 2425 N N . HIS A 1 325 ? 9.095 -4.258 14.410 1.00 78.69 325 HIS A N 1
ATOM 2426 C CA . HIS A 1 325 ? 7.972 -4.040 15.316 1.00 78.69 325 HIS A CA 1
ATOM 2427 C C . HIS A 1 325 ? 7.069 -5.275 15.318 1.00 78.69 325 HIS A C 1
ATOM 2429 O O . HIS A 1 325 ? 6.483 -5.621 14.289 1.00 78.69 325 HIS A O 1
ATOM 2435 N N . ILE A 1 326 ? 6.968 -5.920 16.475 1.00 87.12 326 ILE A N 1
ATOM 2436 C CA . ILE A 1 326 ? 6.088 -7.051 16.746 1.00 87.12 326 ILE A CA 1
ATOM 2437 C C . ILE A 1 326 ? 4.852 -6.497 17.440 1.00 87.12 326 ILE A C 1
ATOM 2439 O O . ILE A 1 326 ? 4.923 -6.059 18.587 1.00 87.12 326 ILE A O 1
ATOM 2443 N N . VAL A 1 327 ? 3.716 -6.510 16.747 1.00 84.50 327 VAL A N 1
ATOM 2444 C CA . VAL A 1 327 ? 2.459 -5.994 17.296 1.00 84.50 327 VAL A CA 1
ATOM 2445 C C . VAL A 1 327 ? 1.585 -7.162 17.737 1.00 84.50 327 VAL A C 1
ATOM 2447 O O . VAL A 1 327 ? 1.177 -7.969 16.905 1.00 84.50 327 VAL A O 1
ATOM 2450 N N . VAL A 1 328 ? 1.253 -7.243 19.026 1.00 91.56 328 VAL A N 1
ATOM 2451 C CA . VAL A 1 328 ? 0.212 -8.160 19.515 1.00 91.56 328 VAL A CA 1
ATOM 2452 C C . VAL A 1 328 ? -1.108 -7.411 19.553 1.00 91.56 328 VAL A C 1
ATOM 2454 O O . VAL A 1 328 ? -1.311 -6.550 20.405 1.00 91.56 328 VAL A O 1
ATOM 2457 N N . THR A 1 329 ? -2.011 -7.743 18.636 1.00 83.06 329 THR A N 1
ATOM 2458 C CA . THR A 1 329 ? -3.387 -7.224 18.641 1.00 83.06 329 THR A CA 1
ATOM 2459 C C . THR A 1 329 ? -4.242 -8.000 19.636 1.00 83.06 329 THR A C 1
ATOM 2461 O O . THR A 1 329 ? -3.989 -9.178 19.869 1.00 83.06 329 THR A O 1
ATOM 2464 N N . HIS A 1 330 ? -5.278 -7.381 20.210 1.00 90.44 330 HIS A N 1
ATOM 2465 C CA . HIS A 1 330 ? -6.117 -8.020 21.237 1.00 90.44 330 HIS A CA 1
ATOM 2466 C C . HIS A 1 330 ? -5.283 -8.542 22.421 1.00 90.44 330 HIS A C 1
ATOM 2468 O O . HIS A 1 330 ? -5.546 -9.614 22.973 1.00 90.44 330 HIS A O 1
ATOM 2474 N N . SER A 1 331 ? -4.245 -7.799 22.793 1.00 91.69 331 SER A N 1
ATOM 2475 C CA . SER A 1 331 ? -3.278 -8.189 23.818 1.00 91.69 331 SER A CA 1
ATOM 2476 C C . SER A 1 331 ? -3.915 -8.396 25.195 1.00 91.69 331 SER A C 1
ATOM 2478 O O . SER A 1 331 ? -3.432 -9.226 25.961 1.00 91.69 331 SER A O 1
ATOM 2480 N N . GLU A 1 332 ? -5.033 -7.728 25.502 1.00 94.19 332 GLU A N 1
ATOM 2481 C CA . GLU A 1 332 ? -5.826 -8.004 26.709 1.00 94.19 332 GLU A CA 1
ATOM 2482 C C . GLU A 1 332 ? -6.413 -9.421 26.701 1.00 94.19 332 GLU A C 1
ATOM 2484 O O . GLU A 1 332 ? -6.303 -10.135 27.696 1.00 94.19 332 GLU A O 1
ATOM 2489 N N . ALA A 1 333 ? -6.950 -9.879 25.565 1.00 91.75 333 ALA A N 1
ATOM 2490 C CA . ALA A 1 333 ? -7.477 -11.237 25.443 1.00 91.75 333 ALA A CA 1
ATOM 2491 C C . ALA A 1 333 ? -6.366 -12.288 25.593 1.00 91.75 333 ALA A C 1
ATOM 2493 O O . ALA A 1 333 ? -6.573 -13.309 26.251 1.00 91.75 333 ALA A O 1
ATOM 2494 N N . MET A 1 334 ? -5.177 -12.024 25.038 1.00 96.44 334 MET A N 1
ATOM 2495 C CA . MET A 1 334 ? -4.005 -12.878 25.253 1.00 96.44 334 MET A CA 1
ATOM 2496 C C . MET A 1 334 ? -3.573 -12.867 26.718 1.00 96.44 334 MET A C 1
ATOM 2498 O O . MET A 1 334 ? -3.302 -13.919 27.281 1.00 96.44 334 MET A O 1
ATOM 2502 N N . ARG A 1 335 ? -3.551 -11.697 27.364 1.00 96.19 335 ARG A N 1
ATOM 2503 C CA . ARG A 1 335 ? -3.173 -11.550 28.775 1.00 96.19 335 ARG A CA 1
ATOM 2504 C C . ARG A 1 335 ? -4.114 -12.316 29.704 1.00 96.19 335 ARG A C 1
ATOM 2506 O O . ARG A 1 335 ? -3.666 -12.850 30.709 1.00 96.19 335 ARG A O 1
ATOM 2513 N N . GLU A 1 336 ? -5.400 -12.390 29.377 1.00 94.75 336 GLU A N 1
ATOM 2514 C CA . GLU A 1 336 ? -6.366 -13.181 30.144 1.00 94.75 336 GLU A CA 1
ATOM 2515 C C . GLU A 1 336 ? -6.202 -14.692 29.939 1.00 94.75 336 GLU A C 1
ATOM 2517 O O . GLU A 1 336 ? -6.410 -15.466 30.874 1.00 94.75 336 GLU A O 1
ATOM 2522 N N . ARG A 1 337 ? -5.871 -15.125 28.718 1.00 95.62 337 ARG A N 1
ATOM 2523 C CA . ARG A 1 337 ? -5.915 -16.544 28.325 1.00 95.62 337 ARG A CA 1
ATOM 2524 C C . ARG A 1 337 ? -4.565 -17.246 28.408 1.00 95.62 337 ARG A C 1
ATOM 2526 O O . ARG A 1 337 ? -4.514 -18.407 28.794 1.00 95.62 337 ARG A O 1
ATOM 2533 N N . ALA A 1 338 ? -3.498 -16.540 28.061 1.00 95.75 338 ALA A N 1
ATOM 2534 C CA . ALA A 1 338 ? -2.124 -17.020 27.996 1.00 95.75 338 ALA A CA 1
ATOM 2535 C C . ALA A 1 338 ? -1.139 -15.975 28.577 1.00 95.75 338 ALA A C 1
ATOM 2537 O O . ALA A 1 338 ? -0.222 -15.539 27.872 1.00 95.75 338 ALA A O 1
ATOM 2538 N N . PRO A 1 339 ? -1.309 -15.550 29.849 1.00 96.06 339 PRO A N 1
ATOM 2539 C CA . PRO A 1 339 ? -0.437 -14.553 30.476 1.00 96.06 339 PRO A CA 1
ATOM 2540 C C . PRO A 1 339 ? 1.030 -14.988 30.474 1.00 96.06 339 PRO A C 1
ATOM 2542 O O . PRO A 1 339 ? 1.894 -14.189 30.126 1.00 96.06 339 PRO A O 1
ATOM 2545 N N . ASP A 1 340 ? 1.290 -16.264 30.772 1.00 96.00 340 ASP A N 1
ATOM 2546 C CA . ASP A 1 340 ? 2.645 -16.818 30.839 1.00 96.00 340 ASP A CA 1
ATOM 2547 C C . ASP A 1 340 ? 3.363 -16.708 29.486 1.00 96.00 340 ASP A C 1
ATOM 2549 O O . ASP A 1 340 ? 4.522 -16.316 29.430 1.00 96.00 340 ASP A O 1
ATOM 2553 N N . VAL A 1 341 ? 2.654 -16.963 28.380 1.00 96.19 341 VAL A N 1
ATOM 2554 C CA . VAL A 1 341 ? 3.209 -16.851 27.022 1.00 96.19 341 VAL A CA 1
ATOM 2555 C C . VAL A 1 341 ? 3.535 -15.399 26.676 1.00 96.19 341 VAL A C 1
ATOM 2557 O O . VAL A 1 341 ? 4.565 -15.120 26.068 1.00 96.19 341 VAL A O 1
ATOM 2560 N N . LEU A 1 342 ? 2.662 -14.460 27.053 1.00 95.25 342 LEU A N 1
ATOM 2561 C CA . LEU A 1 342 ? 2.878 -13.033 26.810 1.00 95.25 342 LEU A CA 1
ATOM 2562 C C . LEU A 1 342 ? 4.082 -12.505 27.602 1.00 95.25 342 LEU A C 1
ATOM 2564 O O . LEU A 1 342 ? 4.886 -11.745 27.060 1.00 95.25 342 LEU A O 1
ATOM 2568 N N . GLU A 1 343 ? 4.208 -12.912 28.867 1.00 94.31 343 GLU A N 1
ATOM 2569 C CA . GLU A 1 343 ? 5.346 -12.572 29.724 1.00 94.31 343 GLU A CA 1
ATOM 2570 C C . GLU A 1 343 ? 6.647 -13.184 29.202 1.00 94.31 343 GLU A C 1
ATOM 2572 O O . GLU A 1 343 ? 7.651 -12.480 29.086 1.00 94.31 343 GLU A O 1
ATOM 2577 N N . GLU A 1 344 ? 6.623 -14.464 28.830 1.00 94.62 344 GLU A N 1
ATOM 2578 C CA . GLU A 1 344 ? 7.783 -15.174 28.299 1.00 94.62 344 GLU A CA 1
ATOM 2579 C C . GLU A 1 344 ? 8.244 -14.573 26.966 1.00 94.62 344 GLU A C 1
ATOM 2581 O O . GLU A 1 344 ? 9.422 -14.266 26.808 1.00 94.62 344 GLU A O 1
ATOM 2586 N N . MET A 1 345 ? 7.325 -14.283 26.041 1.00 95.12 345 MET A N 1
ATOM 2587 C CA . MET A 1 345 ? 7.646 -13.610 24.780 1.00 95.12 345 MET A CA 1
ATOM 2588 C C . MET A 1 345 ? 8.276 -12.228 25.019 1.00 95.12 345 MET A C 1
ATOM 2590 O O . MET A 1 345 ? 9.289 -11.896 24.400 1.00 95.12 345 MET A O 1
ATOM 2594 N N . ALA A 1 346 ? 7.711 -11.416 25.920 1.00 94.00 346 ALA A N 1
ATOM 2595 C CA . ALA A 1 346 ? 8.270 -10.105 26.251 1.00 94.00 346 ALA A CA 1
ATOM 2596 C C . ALA A 1 346 ? 9.680 -10.221 26.854 1.00 94.00 346 ALA A C 1
ATOM 2598 O O . ALA A 1 346 ? 10.573 -9.453 26.493 1.00 94.00 346 ALA A O 1
ATOM 2599 N N . PHE A 1 347 ? 9.895 -11.207 27.727 1.00 93.62 347 PHE A N 1
ATOM 2600 C CA . PHE A 1 347 ? 11.203 -11.512 28.300 1.00 93.62 347 PHE A CA 1
ATOM 2601 C C . PHE A 1 347 ? 12.214 -11.946 27.227 1.00 93.62 347 PHE A C 1
ATOM 2603 O O . PHE A 1 347 ? 13.333 -11.436 27.179 1.00 93.62 347 PHE A O 1
ATOM 2610 N N . CYS A 1 348 ? 11.809 -12.829 26.317 1.00 95.00 348 CYS A N 1
ATOM 2611 C CA . CYS A 1 348 ? 12.634 -13.294 25.210 1.00 95.00 348 CYS A CA 1
ATOM 2612 C C . CYS A 1 348 ? 13.044 -12.159 24.266 1.00 95.00 348 CYS A C 1
ATOM 2614 O O . CYS A 1 348 ? 14.200 -12.108 23.857 1.00 95.00 348 CYS A O 1
ATOM 2616 N N . ILE A 1 349 ? 12.146 -11.218 23.960 1.00 94.31 349 ILE A N 1
ATOM 2617 C CA . ILE A 1 349 ? 12.461 -10.038 23.135 1.00 94.31 349 ILE A CA 1
ATOM 2618 C C . ILE A 1 349 ? 13.573 -9.193 23.767 1.00 94.31 349 ILE A C 1
ATOM 2620 O O . ILE A 1 349 ? 14.476 -8.745 23.059 1.00 94.31 349 ILE A O 1
ATOM 2624 N N . ILE A 1 350 ? 13.548 -9.015 25.092 1.00 93.25 350 ILE A N 1
ATOM 2625 C CA . ILE A 1 350 ? 14.619 -8.320 25.820 1.00 93.25 350 ILE A CA 1
ATOM 2626 C C . ILE A 1 350 ? 15.939 -9.079 25.656 1.00 93.25 350 ILE A C 1
ATOM 2628 O O . ILE A 1 350 ? 16.919 -8.487 25.213 1.00 93.25 350 ILE A O 1
ATOM 2632 N N . GLY A 1 351 ? 15.952 -10.390 25.919 1.00 91.75 351 GLY A N 1
ATOM 2633 C CA . GLY A 1 351 ? 17.165 -11.208 25.797 1.00 91.75 351 GLY A CA 1
ATOM 2634 C C . GLY A 1 351 ? 17.730 -11.276 24.370 1.00 91.75 351 GLY A C 1
ATOM 2635 O O . GLY A 1 351 ? 18.945 -11.323 24.180 1.00 91.75 351 GLY A O 1
ATOM 2636 N N . ILE A 1 352 ? 16.871 -11.238 23.347 1.00 93.94 352 ILE A N 1
ATOM 2637 C CA . ILE A 1 352 ? 17.302 -11.141 21.947 1.00 93.94 352 ILE A CA 1
ATOM 2638 C C . ILE A 1 352 ? 17.989 -9.795 21.700 1.00 93.94 352 ILE A C 1
ATOM 2640 O O . ILE A 1 352 ? 19.068 -9.759 21.115 1.00 93.94 352 ILE A O 1
ATOM 2644 N N . ASN A 1 353 ? 17.401 -8.690 22.160 1.00 94.06 353 ASN A N 1
ATOM 2645 C CA . ASN A 1 353 ? 18.001 -7.367 21.998 1.00 94.06 353 ASN A CA 1
ATOM 2646 C C . ASN A 1 353 ? 19.331 -7.226 22.752 1.00 94.06 353 ASN A C 1
ATOM 2648 O O . ASN A 1 353 ? 20.262 -6.656 22.193 1.00 94.06 353 ASN A O 1
ATOM 2652 N N . GLU A 1 354 ? 19.455 -7.797 23.954 1.00 93.31 354 GLU A N 1
ATOM 2653 C CA . GLU A 1 354 ? 20.734 -7.87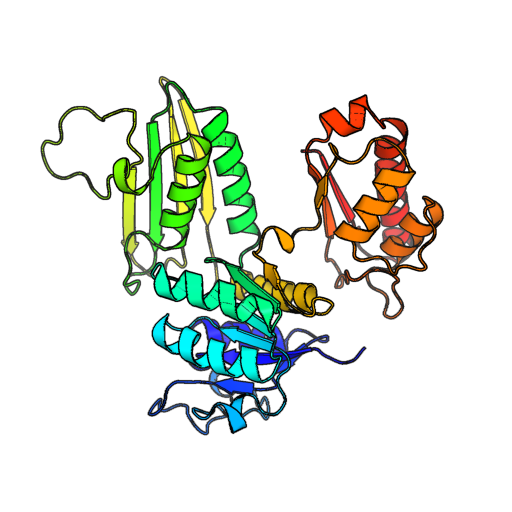0 24.679 1.00 93.31 354 GLU A CA 1
ATOM 2654 C C . GLU A 1 354 ? 21.803 -8.603 23.853 1.00 93.31 354 GLU A C 1
ATOM 2656 O O . GLU A 1 354 ? 22.940 -8.146 23.761 1.00 93.31 354 GLU A O 1
ATOM 2661 N N . ARG A 1 355 ? 21.435 -9.690 23.160 1.00 90.62 355 ARG A N 1
ATOM 2662 C CA . ARG A 1 355 ? 22.351 -10.414 22.263 1.00 90.62 355 ARG A CA 1
ATOM 2663 C C . ARG A 1 355 ? 22.817 -9.550 21.084 1.00 90.62 355 ARG A C 1
ATOM 2665 O O . ARG A 1 355 ? 23.988 -9.603 20.721 1.00 90.62 355 ARG A O 1
ATOM 2672 N N . TYR A 1 356 ? 21.927 -8.751 20.494 1.00 89.69 356 TYR A N 1
ATOM 2673 C CA . TYR A 1 356 ? 22.307 -7.786 19.455 1.00 89.69 356 TYR A CA 1
ATOM 2674 C C . TYR A 1 356 ? 23.274 -6.723 19.994 1.00 89.69 356 TYR A C 1
ATOM 2676 O O . TYR A 1 356 ? 24.271 -6.415 19.338 1.00 89.69 356 TYR A O 1
ATOM 2684 N N . GLU A 1 357 ? 23.032 -6.215 21.205 1.00 90.19 357 GLU A N 1
ATOM 2685 C CA . GLU A 1 357 ? 23.931 -5.266 21.870 1.00 90.19 357 GLU A CA 1
ATOM 2686 C C . GLU A 1 357 ? 25.312 -5.875 22.162 1.00 90.19 357 GLU A C 1
ATOM 2688 O O . GLU A 1 357 ? 26.328 -5.214 21.931 1.00 90.19 357 GLU A O 1
ATOM 2693 N N . ASP A 1 358 ? 25.376 -7.143 22.582 1.00 90.56 358 ASP A N 1
ATOM 2694 C CA . ASP A 1 358 ? 26.631 -7.880 22.792 1.00 90.56 358 ASP A CA 1
ATOM 2695 C C . ASP A 1 358 ? 27.459 -8.013 21.500 1.00 90.56 358 ASP A C 1
ATOM 2697 O O . ASP A 1 358 ? 28.695 -8.033 21.543 1.00 90.56 358 ASP A O 1
ATOM 2701 N N . TYR A 1 359 ? 26.798 -8.054 20.339 1.00 86.25 359 TYR A N 1
ATOM 2702 C CA . TYR A 1 359 ? 27.442 -8.017 19.021 1.00 86.25 359 TYR A CA 1
ATOM 2703 C C . TYR A 1 359 ? 27.782 -6.600 18.535 1.00 86.25 359 TYR A C 1
ATOM 2705 O O . TYR A 1 359 ? 28.360 -6.436 17.460 1.00 86.25 359 TYR A O 1
ATOM 2713 N N . GLY A 1 360 ? 27.506 -5.573 19.342 1.00 88.62 360 GLY A N 1
ATOM 2714 C CA . GLY A 1 360 ? 27.757 -4.171 19.011 1.00 88.62 360 GLY A CA 1
ATOM 2715 C C . GLY A 1 360 ? 26.710 -3.568 18.076 1.00 88.62 360 GLY A C 1
ATOM 2716 O O . GLY A 1 360 ? 26.960 -2.520 17.478 1.00 88.62 360 GLY A O 1
ATOM 2717 N N . GLU A 1 361 ? 25.554 -4.212 17.943 1.00 86.31 361 GLU A N 1
ATOM 2718 C CA . GLU A 1 361 ? 24.467 -3.774 17.084 1.00 86.31 361 GLU A CA 1
ATOM 2719 C C . GLU A 1 361 ? 23.326 -3.144 17.898 1.00 86.31 361 GLU A C 1
ATOM 2721 O O . GLU A 1 361 ? 23.185 -3.365 19.099 1.00 86.31 361 GLU A O 1
ATOM 2726 N N . LYS A 1 362 ? 22.474 -2.341 17.251 1.00 88.69 362 LYS A N 1
ATOM 2727 C CA . LYS A 1 362 ? 21.268 -1.817 17.910 1.00 88.69 362 LYS A CA 1
ATOM 2728 C C . LYS A 1 362 ? 20.218 -2.909 18.077 1.00 88.69 362 LYS A C 1
ATOM 2730 O O . LYS A 1 362 ? 20.135 -3.809 17.232 1.00 88.69 362 LYS A O 1
ATOM 2735 N N . ALA A 1 363 ? 19.372 -2.736 19.098 1.00 88.75 363 ALA A N 1
ATOM 2736 C CA . ALA A 1 363 ? 18.157 -3.515 19.313 1.00 88.75 363 ALA A CA 1
ATOM 2737 C C . ALA A 1 363 ? 17.426 -3.766 17.988 1.00 88.75 363 ALA A C 1
ATOM 2739 O O . ALA A 1 363 ? 17.271 -2.859 17.169 1.00 88.75 363 ALA A O 1
ATOM 2740 N N . ALA A 1 364 ? 17.028 -5.011 17.771 1.00 86.31 364 ALA A N 1
ATOM 2741 C CA . ALA A 1 364 ? 16.442 -5.465 16.519 1.00 86.31 364 ALA A CA 1
ATOM 2742 C C . ALA A 1 364 ? 14.930 -5.653 16.622 1.00 86.31 364 ALA A C 1
ATOM 2744 O O . ALA A 1 364 ? 14.263 -5.708 15.596 1.00 86.31 364 ALA A O 1
ATOM 2745 N N . LEU A 1 365 ? 14.385 -5.762 17.833 1.00 92.31 365 LEU A N 1
ATOM 2746 C CA . LEU A 1 365 ? 12.980 -6.066 18.074 1.00 92.31 365 LEU A CA 1
ATOM 2747 C C . LEU A 1 365 ? 12.340 -5.012 18.974 1.00 92.31 365 LEU A C 1
ATOM 2749 O O . LEU A 1 365 ? 12.926 -4.591 19.970 1.00 92.31 365 LEU A O 1
ATOM 2753 N N . GLU A 1 366 ? 11.099 -4.652 18.678 1.00 88.56 366 GLU A N 1
ATOM 2754 C CA . GLU A 1 366 ? 10.264 -3.843 19.560 1.00 88.56 366 GLU A CA 1
ATOM 2755 C C . GLU A 1 366 ? 8.891 -4.499 19.704 1.00 88.56 366 GLU A C 1
ATOM 2757 O O . GLU A 1 366 ? 8.258 -4.839 18.705 1.00 88.56 366 GLU A O 1
ATOM 2762 N N . LEU A 1 367 ? 8.439 -4.689 20.946 1.00 90.44 367 LEU A N 1
ATOM 2763 C CA . LEU A 1 367 ? 7.124 -5.249 21.246 1.00 90.44 367 LEU A CA 1
ATOM 2764 C C . LEU A 1 367 ? 6.113 -4.130 21.481 1.00 90.44 367 LEU A C 1
ATOM 2766 O O . LEU A 1 367 ? 6.289 -3.308 22.380 1.00 90.44 367 LEU A O 1
ATOM 2770 N N . GLU A 1 368 ? 5.009 -4.165 20.745 1.00 87.06 368 GLU A N 1
ATOM 2771 C CA . GLU A 1 368 ? 3.868 -3.282 20.949 1.00 87.06 368 GLU A CA 1
ATOM 2772 C C . GLU A 1 368 ? 2.620 -4.108 21.288 1.00 87.06 368 GLU A C 1
ATOM 2774 O O . GLU A 1 368 ? 2.245 -5.026 20.557 1.00 87.06 368 GLU A O 1
ATOM 2779 N N . LEU A 1 369 ? 1.966 -3.786 22.406 1.00 88.44 369 LEU A N 1
ATOM 2780 C CA . LEU A 1 369 ? 0.729 -4.437 22.843 1.00 88.44 369 LEU A CA 1
ATOM 2781 C C . LEU A 1 369 ? -0.454 -3.520 22.531 1.00 88.44 369 LEU A C 1
ATOM 2783 O O . LEU A 1 369 ? -0.484 -2.384 23.008 1.00 88.44 369 LEU A O 1
ATOM 2787 N N . ARG A 1 370 ? -1.399 -4.004 21.720 1.00 81.44 370 ARG A N 1
ATOM 2788 C CA . ARG A 1 370 ? -2.584 -3.264 21.265 1.00 81.44 370 ARG A CA 1
ATOM 2789 C C . ARG A 1 370 ? -3.889 -3.956 21.618 1.00 81.44 370 ARG A C 1
ATOM 2791 O O . ARG A 1 370 ? -3.896 -5.204 21.765 1.00 81.44 370 ARG A O 1
#

Secondary structure (DSSP, 8-state):
-PPEEEEEETTTSHHHHHHHHHHHT-TTEEEEEEE--TT-TTTTSBTTGGGT---SPBPBS-HHHHSTT-SEEEE-S-HHHHHHHHHHHHHHT-EEEE------HHHHHHHHHHHTTSEEEE-S---HHHHHHHHHHHHHHHHT-SS-EEEEEEEE-TT--SSS-HHHHHHHHHHHHHTT--HHHHEE----S---SPPTT-EEEEEEE-TT--EEEEEEEE-SS-EEEEEEEES-SHHHHHHHHHHHHHGGG-SSEEE-SSTTS-EEETTT--SHHHHHHHHHHHHT--TT--SSHHHHHHHHHTTTSTT-SSS--PPTT--EEEEEETHHHHHHH-HHHHHHHHHHHHHHHHHHHHTT----EEEEE-

Sequence (370 aa):
MTQLKIAVAGASGRMGRMLIEAIAAAPDVRLAGALDREGNPFIGSDAGAFSGQLTGVVIQSDLDKGLADADYLIDFTRPEGTLHHLEYCAAHGIKMIIGTTGFDDAGKAAIRAAADKTAILFAPNMSIGVNVTMKLLEMAAKNFSEGYDIEIIEAHHRHKVDAPSGTALKMGEVIADALGRDLAECAVYGREGVTGERDPSTIGFATVRGGDIVGDHTVLFAGIGERIEISHKSSSRVSYAQGSLRAARFLADKPTGLYDMQDVLVELNGAAITDAESFHVESQRAFGFPDSYPHTMDSWVDCLSYLRDEDGMSSIRLKEDEVLHIVVTHSEAMRERAPDVLEEMAFCIIGINERYEDYGEKAALELELR

pLDDT: mean 90.41, std 8.09, range [50.78, 98.75]

Foldseek 3Di:
DAAAAEEEEPLVDPLNVLLQVVQVVDPRHAHNFYEYAPPDPQQQPASCVVVVDHRVYGYHNDCCRRCVPHLEYEDADELVVVLVVLVVCLVVQREYEALHDDDDPVSVVSNQVSLQRYHYAHDVFLFPLLVVLLVVLLVCLLVLVPQWAKEKEKEAEQPDDDPPRPSSVSSLCSSCVSNVHDLVVAEDRDDDDCDDDDDRSHYYYHYHYHHHQHMKMWMWTDGVPDIDIRIDGDPDCNSRSVSSVLVSLLRPPPSGHYHYSVLSAQEQALLQPQELQSSQVSCCSRFVADPPQDSDVVSVLQLQLQLCPPPHRTSHHDDAPEAREYEYEPLVNNCVRPVVVVVSVVVSLVVSQVSCVVVVGGRHYDYHYD